Protein AF-A0A956BHT7-F1 (afdb_monomer_lite)

Structure (mmCIF, N/CA/C/O backbone):
data_AF-A0A956BHT7-F1
#
_entry.id   AF-A0A956BHT7-F1
#
loop_
_atom_site.group_PDB
_atom_site.id
_atom_site.type_symbol
_atom_site.label_atom_id
_atom_site.label_alt_id
_atom_site.label_comp_id
_atom_site.label_asym_id
_atom_site.label_entity_id
_atom_site.label_seq_id
_atom_site.pdbx_PDB_ins_code
_atom_site.Cartn_x
_atom_site.Cartn_y
_atom_site.Cartn_z
_atom_site.occupancy
_atom_site.B_iso_or_equiv
_atom_site.auth_seq_id
_atom_site.auth_comp_id
_atom_site.auth_asym_id
_atom_site.auth_atom_id
_atom_site.pdbx_PDB_model_num
ATOM 1 N N . TRP A 1 1 ? 5.084 2.072 17.499 1.00 89.00 1 TRP A N 1
ATOM 2 C CA . TRP A 1 1 ? 3.901 2.893 17.171 1.00 89.00 1 TRP A CA 1
ATOM 3 C C . TRP A 1 1 ? 4.389 4.227 16.653 1.00 89.00 1 TRP A C 1
ATOM 5 O O . TRP A 1 1 ? 5.336 4.748 17.224 1.00 89.00 1 TRP A O 1
ATOM 15 N N . ARG A 1 2 ? 3.774 4.770 15.603 1.00 89.38 2 ARG A N 1
ATOM 16 C CA . ARG A 1 2 ? 4.048 6.121 15.105 1.00 89.38 2 ARG A CA 1
ATOM 17 C C . ARG A 1 2 ? 2.937 7.066 15.580 1.00 89.38 2 ARG A C 1
ATOM 19 O O . ARG A 1 2 ? 1.768 6.737 15.358 1.00 89.38 2 ARG A O 1
ATOM 26 N N . PRO A 1 3 ? 3.263 8.193 16.233 1.00 93.38 3 PRO A N 1
ATOM 27 C CA . PRO A 1 3 ? 2.261 9.168 16.646 1.00 93.38 3 PRO A CA 1
ATOM 28 C C . PRO A 1 3 ? 1.670 9.907 15.437 1.00 93.38 3 PRO A C 1
ATOM 30 O O . PRO A 1 3 ? 2.309 10.043 14.391 1.00 93.38 3 PRO A O 1
ATOM 33 N N . THR A 1 4 ? 0.435 10.373 15.595 1.00 94.19 4 THR A N 1
ATOM 34 C CA . THR A 1 4 ? -0.331 11.190 14.642 1.00 94.19 4 THR A CA 1
ATOM 35 C C . THR A 1 4 ? -1.204 12.170 15.431 1.00 94.19 4 THR A C 1
ATOM 37 O O . THR A 1 4 ? -1.431 11.957 16.620 1.00 94.19 4 THR A O 1
ATOM 40 N N . GLU A 1 5 ? -1.767 13.189 14.784 1.00 94.12 5 GLU A N 1
ATOM 41 C CA . GLU A 1 5 ? -2.741 14.091 15.427 1.00 94.12 5 GLU A CA 1
ATOM 42 C C . GLU A 1 5 ? -4.033 13.379 15.889 1.00 94.12 5 GLU A C 1
ATOM 44 O O . GLU A 1 5 ? -4.736 13.865 16.769 1.00 94.12 5 GLU A O 1
ATOM 49 N N . TYR A 1 6 ? -4.326 12.191 15.347 1.00 94.69 6 TYR A N 1
ATOM 50 C CA . TYR A 1 6 ? -5.531 11.412 15.655 1.00 94.69 6 TYR A CA 1
ATOM 51 C C . TYR A 1 6 ? -5.321 10.355 16.755 1.00 94.69 6 TYR A C 1
ATOM 53 O O . TYR A 1 6 ? -6.283 9.733 17.209 1.00 94.69 6 TYR A O 1
ATOM 61 N N . GLY A 1 7 ? 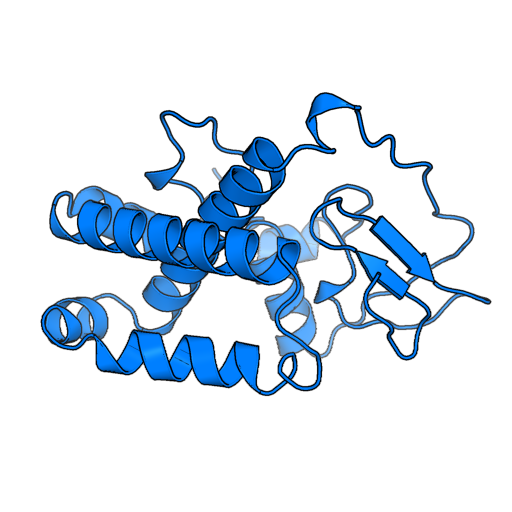-4.074 10.123 17.177 1.00 95.25 7 GLY A N 1
ATOM 62 C CA . GLY A 1 7 ? -3.678 9.014 18.047 1.00 95.25 7 GLY A CA 1
ATOM 63 C C . GLY A 1 7 ? -2.390 8.362 17.552 1.00 95.25 7 GLY A C 1
ATOM 64 O O . GLY A 1 7 ? -1.392 9.043 17.317 1.00 95.25 7 GLY A O 1
ATOM 65 N N . ARG A 1 8 ? -2.383 7.040 17.362 1.00 95.69 8 ARG A N 1
ATOM 66 C CA . ARG A 1 8 ? -1.186 6.311 16.907 1.00 95.69 8 ARG A CA 1
ATOM 67 C C . ARG A 1 8 ? -1.502 5.237 15.876 1.00 95.69 8 ARG A C 1
ATOM 69 O O . ARG A 1 8 ? -2.572 4.639 15.883 1.00 95.69 8 ARG A O 1
ATOM 76 N N . VAL A 1 9 ? -0.529 4.967 15.011 1.00 95.50 9 VAL A N 1
ATOM 77 C CA . VAL A 1 9 ? -0.629 3.953 13.953 1.00 95.50 9 VAL A CA 1
ATOM 78 C C . VAL A 1 9 ? 0.593 3.040 13.938 1.00 95.50 9 VAL A C 1
ATOM 80 O O . VAL A 1 9 ? 1.687 3.424 14.358 1.00 95.50 9 VAL A O 1
ATOM 83 N N . MET A 1 10 ? 0.430 1.819 13.447 1.00 94.44 10 MET A N 1
ATOM 84 C CA . MET A 1 10 ? 1.517 0.868 13.223 1.00 94.44 10 MET A CA 1
ATOM 85 C C . MET A 1 10 ? 1.225 0.078 11.943 1.00 94.44 10 MET A C 1
ATOM 87 O O . MET A 1 10 ? 0.664 -1.016 11.971 1.00 94.44 10 MET A O 1
ATOM 91 N N . GLY A 1 11 ? 1.587 0.671 10.800 1.00 92.31 11 GLY A N 1
ATOM 92 C CA . GLY A 1 11 ? 1.227 0.161 9.472 1.00 92.31 11 GLY A CA 1
ATOM 93 C C . GLY A 1 11 ? 1.796 -1.223 9.148 1.00 92.31 11 GLY A C 1
ATOM 94 O O . GLY A 1 11 ? 1.168 -1.982 8.419 1.00 92.31 11 GLY A O 1
ATOM 95 N N . GLN A 1 12 ? 2.929 -1.606 9.749 1.00 92.75 12 GLN A N 1
ATOM 96 C CA . GLN A 1 12 ? 3.535 -2.937 9.579 1.00 92.75 12 GLN A CA 1
ATOM 97 C C . GLN A 1 12 ? 2.593 -4.076 10.006 1.00 92.75 12 GLN A C 1
ATOM 99 O O . GLN A 1 12 ? 2.694 -5.195 9.498 1.00 92.75 12 GLN A O 1
ATOM 104 N N . TYR A 1 13 ? 1.659 -3.775 10.909 1.00 95.38 13 TYR A N 1
ATOM 105 C CA . TYR A 1 13 ? 0.672 -4.715 11.433 1.00 95.38 13 TYR A CA 1
ATOM 106 C C . TYR A 1 13 ? -0.766 -4.238 11.224 1.00 95.38 13 TYR A C 1
ATOM 108 O O . TYR A 1 13 ? -1.670 -4.765 11.861 1.00 95.38 13 TYR A O 1
ATOM 116 N N . SER A 1 14 ? -0.976 -3.237 10.362 1.00 94.25 14 SER A N 1
ATOM 117 C CA . SER A 1 14 ? -2.300 -2.675 10.072 1.00 94.25 14 SER A CA 1
ATOM 118 C C . SER A 1 14 ? -3.066 -2.215 11.320 1.00 94.25 14 SER A C 1
ATOM 120 O O . SER A 1 14 ? -4.285 -2.338 11.386 1.00 94.25 14 SER A O 1
ATOM 122 N N . LEU A 1 15 ? -2.357 -1.673 12.316 1.00 96.00 15 LEU A N 1
ATOM 123 C CA . LEU A 1 15 ? -2.976 -1.208 13.556 1.00 96.00 15 LEU A CA 1
ATOM 124 C C . LEU A 1 15 ? -3.198 0.302 13.539 1.00 96.00 15 LEU A C 1
ATOM 126 O O . LEU A 1 15 ? -2.293 1.078 13.210 1.00 96.00 15 LEU A O 1
ATOM 130 N N . ILE A 1 16 ? -4.385 0.704 13.976 1.00 95.00 16 ILE A N 1
ATOM 131 C CA . ILE A 1 16 ? -4.773 2.089 14.222 1.00 95.00 16 ILE A CA 1
ATOM 132 C C . ILE A 1 16 ? -5.384 2.147 15.612 1.00 95.00 16 ILE A C 1
ATOM 134 O O . ILE A 1 16 ? -6.208 1.314 15.973 1.00 95.00 16 ILE A O 1
ATOM 138 N N . ASP A 1 17 ? -4.954 3.132 16.385 1.00 95.81 17 ASP A N 1
ATOM 139 C CA . ASP A 1 17 ? -5.452 3.392 17.725 1.00 95.81 17 ASP A CA 1
ATOM 140 C C . ASP A 1 17 ? -5.705 4.899 17.848 1.00 95.81 17 ASP A C 1
ATOM 142 O O . ASP A 1 17 ? -4.887 5.664 18.375 1.00 95.81 17 ASP A O 1
ATOM 146 N N . PHE A 1 18 ? -6.809 5.330 17.232 1.00 95.94 18 PHE A N 1
ATOM 147 C CA . PHE A 1 18 ? -7.304 6.702 17.283 1.00 95.94 18 PHE A CA 1
ATOM 148 C C . PHE A 1 18 ? -8.188 6.917 18.513 1.00 95.94 18 PHE A C 1
ATOM 150 O O . PHE A 1 18 ? -8.756 5.980 19.072 1.00 95.94 18 PHE A O 1
ATOM 157 N N . ARG A 1 19 ? -8.266 8.163 18.986 1.00 90.50 19 ARG A N 1
ATOM 158 C CA . ARG A 1 19 ? -8.931 8.522 20.252 1.00 90.50 19 ARG A CA 1
ATOM 159 C C . ARG A 1 19 ? -10.065 9.509 20.015 1.00 90.50 19 ARG A C 1
ATOM 161 O O . ARG A 1 19 ? -9.915 10.403 19.194 1.00 90.50 19 ARG A O 1
ATOM 168 N N . GLY A 1 20 ? -11.134 9.427 20.810 1.00 92.50 20 GLY A N 1
ATOM 169 C CA . GLY A 1 20 ? -12.276 10.357 20.827 1.00 92.50 20 GLY A CA 1
ATOM 170 C C . GLY A 1 20 ? -13.379 10.024 19.809 1.00 92.50 20 GLY A C 1
ATOM 171 O O . GLY A 1 20 ? -13.432 8.911 19.300 1.00 92.50 20 GLY A O 1
ATOM 172 N N . GLY A 1 21 ? -14.250 10.995 19.510 1.00 95.94 21 GLY A N 1
ATOM 173 C CA . GLY A 1 21 ? -15.443 10.810 18.671 1.00 95.94 21 GLY A CA 1
ATOM 174 C C . GLY A 1 21 ? -15.213 10.768 17.148 1.00 95.94 21 GLY A C 1
ATOM 175 O O . GLY A 1 21 ? -14.061 10.879 16.694 1.00 95.94 21 GLY A O 1
ATOM 176 N N . PRO A 1 22 ? -16.309 10.631 16.370 1.00 97.31 22 PRO A N 1
ATOM 177 C CA . PRO A 1 22 ? -16.282 10.615 14.910 1.00 97.31 22 PRO A CA 1
ATOM 178 C C . PRO A 1 22 ? -15.627 11.867 14.323 1.00 97.31 22 PRO A C 1
ATOM 180 O O . PRO A 1 22 ? -15.889 12.977 14.785 1.00 97.31 22 PRO A O 1
ATOM 183 N N . ARG A 1 23 ? -14.764 11.702 13.316 1.00 96.69 23 ARG A N 1
ATOM 184 C CA . ARG A 1 23 ? -14.049 12.824 12.683 1.00 96.69 23 ARG A CA 1
ATOM 185 C C . ARG A 1 23 ? -13.519 12.486 11.303 1.00 96.69 23 ARG A C 1
ATOM 187 O O . ARG A 1 23 ? -13.321 11.317 10.972 1.00 96.69 23 ARG A O 1
ATOM 194 N N . GLU A 1 24 ? -13.216 13.523 10.539 1.00 97.44 24 GLU A N 1
ATOM 195 C CA . GLU A 1 24 ? -12.495 13.385 9.279 1.00 97.44 24 GLU A CA 1
ATOM 196 C C . GLU A 1 24 ? -11.029 13.017 9.525 1.00 97.44 24 GLU A C 1
ATOM 198 O O . GLU A 1 24 ? -10.378 13.546 10.427 1.00 97.44 24 GLU A O 1
ATOM 203 N N . ILE A 1 25 ? -10.523 12.093 8.714 1.00 96.88 25 ILE A N 1
ATOM 204 C CA . ILE A 1 25 ? -9.130 11.644 8.717 1.00 96.88 25 ILE A CA 1
ATOM 205 C C . ILE A 1 25 ? -8.599 11.623 7.277 1.00 96.88 25 ILE A C 1
ATOM 207 O O . ILE A 1 25 ? -9.381 11.471 6.334 1.00 96.88 25 ILE A O 1
ATOM 211 N N . PRO A 1 26 ? -7.276 11.722 7.068 1.00 96.06 26 PRO A N 1
ATOM 212 C CA . PRO A 1 26 ? -6.663 11.460 5.777 1.00 96.06 26 PRO A CA 1
ATOM 213 C C . PRO A 1 26 ? -7.109 10.100 5.214 1.00 96.06 26 PRO A C 1
ATOM 215 O O . PRO A 1 26 ? -6.994 9.096 5.921 1.00 96.06 26 PRO A O 1
ATOM 218 N N . PRO A 1 27 ? -7.550 10.014 3.943 1.00 96.94 27 PRO A N 1
ATOM 219 C CA . PRO A 1 27 ? -8.017 8.756 3.349 1.00 96.94 27 PRO A CA 1
ATOM 220 C C . PRO A 1 27 ? -7.004 7.606 3.404 1.00 96.94 27 PRO A C 1
ATOM 222 O O . PRO A 1 27 ? -7.386 6.440 3.455 1.00 96.94 27 PRO A O 1
ATOM 225 N N . ARG A 1 28 ? -5.702 7.911 3.449 1.00 94.69 28 ARG A N 1
ATOM 226 C CA . ARG A 1 28 ? -4.629 6.912 3.608 1.00 94.69 28 ARG A CA 1
ATOM 227 C C . ARG A 1 28 ? -4.567 6.257 4.997 1.00 94.69 28 ARG A C 1
ATOM 229 O O . ARG A 1 28 ? -3.810 5.310 5.176 1.00 94.69 28 ARG A O 1
ATOM 236 N N . PHE A 1 29 ? -5.334 6.736 5.977 1.00 95.25 29 PHE A N 1
ATOM 237 C CA . PHE A 1 29 ? -5.514 6.050 7.260 1.00 95.25 29 PHE A CA 1
ATOM 238 C C . PHE A 1 29 ? -6.676 5.050 7.254 1.00 95.25 29 PHE A C 1
ATOM 240 O O . PHE A 1 29 ? -6.908 4.404 8.268 1.00 95.25 29 PHE A O 1
ATOM 247 N N . VAL A 1 30 ? -7.401 4.875 6.148 1.00 94.12 30 VAL A N 1
ATOM 248 C CA . VAL A 1 30 ? -8.399 3.803 6.041 1.00 94.12 30 VAL A CA 1
ATOM 249 C C . VAL A 1 30 ? -7.708 2.566 5.466 1.00 94.12 30 VAL A C 1
ATOM 251 O O . VAL A 1 30 ? -7.489 2.480 4.263 1.00 94.12 30 VAL A O 1
ATOM 254 N N . PHE A 1 31 ? -7.313 1.630 6.330 1.00 93.38 31 PHE A N 1
ATOM 255 C CA . PHE A 1 31 ? -6.656 0.384 5.915 1.00 93.38 31 PHE A CA 1
ATOM 256 C C . PHE A 1 31 ? -7.676 -0.659 5.456 1.00 93.38 31 PHE A C 1
ATOM 258 O O . PHE A 1 31 ? -8.741 -0.786 6.062 1.00 93.38 31 PHE A O 1
ATOM 265 N N . GLY A 1 32 ? -7.317 -1.469 4.454 1.00 91.56 32 GLY A N 1
ATOM 266 C CA . GLY A 1 32 ? -8.197 -2.477 3.850 1.00 91.56 32 GLY A CA 1
ATOM 267 C C . GLY A 1 32 ? -8.841 -3.468 4.832 1.00 91.56 32 GLY A C 1
ATOM 268 O O . GLY A 1 32 ? -9.936 -3.962 4.579 1.00 91.56 32 GLY A O 1
ATOM 269 N N . CYS A 1 33 ? -8.220 -3.722 5.989 1.00 91.44 33 CYS A N 1
ATOM 270 C CA . CYS A 1 33 ? -8.755 -4.620 7.020 1.00 91.44 33 CYS A CA 1
ATOM 271 C C . CYS A 1 33 ? -9.966 -4.069 7.798 1.00 91.44 33 CYS A C 1
ATOM 273 O O . CYS A 1 33 ? -10.572 -4.821 8.557 1.00 91.44 33 CYS A O 1
ATOM 275 N N . ASN A 1 34 ? -10.303 -2.784 7.646 1.00 95.25 34 ASN A N 1
ATOM 276 C CA . ASN A 1 34 ? -11.530 -2.180 8.169 1.00 95.25 34 ASN A CA 1
ATOM 277 C C . ASN A 1 34 ? -11.950 -0.991 7.285 1.00 95.25 34 ASN A C 1
ATOM 279 O O . ASN A 1 34 ? -11.891 0.170 7.692 1.00 95.25 34 ASN A O 1
ATOM 283 N N . PHE A 1 35 ? -12.295 -1.289 6.030 1.00 94.00 35 PHE A N 1
ATOM 284 C CA . PHE A 1 35 ? -12.512 -0.303 4.974 1.00 94.00 35 PHE A CA 1
ATOM 285 C C . PHE A 1 35 ? -13.949 -0.354 4.455 1.00 94.00 35 PHE A C 1
ATOM 287 O O . PHE A 1 35 ? -14.450 -1.410 4.077 1.00 94.00 35 PHE A O 1
ATOM 294 N N . SER A 1 36 ? -14.604 0.804 4.378 1.00 95.62 36 SER A N 1
ATOM 295 C CA . SER A 1 36 ? -15.938 0.946 3.790 1.00 95.62 36 SER A CA 1
ATOM 296 C C . SER A 1 36 ? -15.954 2.083 2.779 1.00 95.62 36 SER A C 1
ATOM 298 O O . SER A 1 36 ? -15.488 3.185 3.057 1.00 95.62 36 SER A O 1
ATOM 300 N N . ILE A 1 37 ? -16.518 1.826 1.597 1.00 96.06 37 ILE A N 1
ATOM 301 C CA . ILE A 1 37 ? -16.598 2.809 0.515 1.00 96.06 37 ILE A CA 1
ATOM 302 C C . ILE A 1 37 ? -17.871 2.646 -0.301 1.00 96.06 37 ILE A C 1
ATOM 304 O O . ILE A 1 37 ? -18.413 1.552 -0.460 1.00 96.06 37 ILE A O 1
ATOM 308 N N . ARG A 1 38 ? -18.340 3.751 -0.881 1.00 96.62 38 ARG A N 1
ATOM 309 C CA . ARG A 1 38 ? -19.471 3.730 -1.808 1.00 96.62 38 ARG A CA 1
ATOM 310 C C . ARG A 1 38 ? -19.091 2.949 -3.067 1.00 96.62 38 ARG A C 1
ATOM 312 O O . ARG A 1 38 ? -18.204 3.367 -3.810 1.00 96.62 38 ARG A O 1
ATOM 319 N N . LYS A 1 39 ? -19.830 1.876 -3.362 1.00 96.31 39 LYS A N 1
ATOM 320 C CA . LYS A 1 39 ? -19.642 1.040 -4.564 1.00 96.31 39 LYS A CA 1
ATOM 321 C C . LYS A 1 39 ? -19.601 1.854 -5.861 1.00 96.31 39 LYS A C 1
ATOM 323 O O . LYS A 1 39 ? -18.767 1.585 -6.719 1.00 96.31 39 LYS A O 1
ATOM 328 N N . GLY A 1 40 ? -20.482 2.850 -5.999 1.00 96.69 40 GLY A N 1
ATOM 329 C CA . GLY A 1 40 ? -20.521 3.724 -7.178 1.00 96.69 40 GLY A CA 1
ATOM 330 C C . GLY A 1 40 ? -19.213 4.488 -7.384 1.00 96.69 40 GLY A C 1
ATOM 331 O O . GLY A 1 40 ? -18.657 4.464 -8.477 1.00 96.69 40 GLY A O 1
ATOM 332 N N . PHE A 1 41 ? -18.671 5.071 -6.312 1.00 96.06 41 PHE A N 1
ATOM 333 C CA . PHE A 1 41 ? -17.382 5.758 -6.360 1.00 96.06 41 PHE A CA 1
ATOM 334 C C . PHE A 1 41 ? -16.232 4.790 -6.655 1.00 96.06 41 PHE A C 1
ATOM 336 O O . PHE A 1 41 ? -15.406 5.081 -7.514 1.00 96.06 41 PHE A O 1
ATOM 343 N N . LEU A 1 42 ? -16.207 3.620 -6.003 1.00 95.88 42 LEU A N 1
ATOM 344 C CA . LEU A 1 42 ? -15.179 2.603 -6.243 1.00 95.88 42 LEU A CA 1
ATOM 345 C C . LEU A 1 42 ? -15.145 2.174 -7.720 1.00 95.88 42 LEU A C 1
ATOM 347 O O . LEU A 1 42 ? -14.077 2.105 -8.319 1.00 95.88 42 LEU A O 1
ATOM 351 N N . ARG A 1 43 ? -16.313 1.958 -8.341 1.00 95.31 43 ARG A N 1
ATOM 352 C CA . ARG A 1 43 ? -16.409 1.673 -9.783 1.00 95.31 43 ARG A CA 1
ATOM 353 C C . ARG A 1 43 ? -15.939 2.850 -10.637 1.00 95.31 43 ARG A C 1
ATOM 355 O O . ARG A 1 43 ? -15.229 2.640 -11.612 1.00 95.31 43 ARG A O 1
ATOM 362 N N . GLN A 1 44 ? -16.292 4.076 -10.256 1.00 94.94 44 GLN A N 1
ATOM 363 C CA . GLN A 1 44 ? -15.895 5.293 -10.970 1.00 94.94 44 GLN A CA 1
ATOM 364 C C . GLN A 1 44 ? -14.374 5.521 -10.976 1.00 94.94 44 GLN A C 1
ATOM 366 O O . GLN A 1 44 ? -13.860 6.139 -11.905 1.00 94.94 44 GLN A O 1
ATOM 371 N N . VAL A 1 45 ? -13.645 5.080 -9.945 1.00 94.50 45 VAL A N 1
ATOM 372 C CA . VAL A 1 45 ? -12.171 5.189 -9.889 1.00 94.50 45 VAL A CA 1
ATOM 373 C C . VAL A 1 45 ? -11.439 3.985 -10.487 1.00 94.50 45 VAL A C 1
ATOM 375 O O . VAL A 1 45 ? -10.216 3.965 -10.459 1.00 94.50 45 VAL A O 1
ATOM 378 N N . GLY A 1 46 ? -12.156 3.004 -11.045 1.00 94.31 46 GLY A N 1
ATOM 379 C CA . GLY A 1 46 ? -11.539 1.815 -11.643 1.00 94.31 46 GLY A CA 1
ATOM 380 C C . GLY A 1 46 ? -11.220 0.694 -10.650 1.00 94.31 46 GLY A C 1
ATOM 381 O O . GLY A 1 46 ? -10.463 -0.213 -10.984 1.00 94.31 46 GLY A O 1
ATOM 382 N N . GLY A 1 47 ? -11.825 0.718 -9.458 1.00 94.81 47 GLY A N 1
ATOM 383 C CA . GLY A 1 47 ? -11.660 -0.316 -8.438 1.00 94.81 47 GLY A CA 1
ATOM 384 C C . GLY A 1 47 ? -10.350 -0.216 -7.659 1.00 94.81 47 GLY A C 1
ATOM 385 O O . GLY A 1 47 ? -9.637 0.781 -7.724 1.00 94.81 47 GLY A O 1
ATOM 386 N N . PHE A 1 48 ? -10.062 -1.265 -6.890 1.00 95.25 48 PHE A N 1
ATOM 387 C CA . PHE A 1 48 ? -8.757 -1.443 -6.261 1.00 95.25 48 PHE A CA 1
ATOM 388 C C . PHE A 1 48 ? -7.739 -1.894 -7.309 1.00 95.25 48 PHE A C 1
ATOM 390 O O . PHE A 1 48 ? -8.056 -2.697 -8.190 1.00 95.25 48 PHE A O 1
ATOM 397 N N . HIS A 1 49 ? -6.508 -1.406 -7.198 1.00 96.12 49 HIS A N 1
ATOM 398 C CA . HIS A 1 49 ? -5.394 -2.015 -7.918 1.00 96.12 49 HIS A CA 1
ATOM 399 C C . HIS A 1 49 ? -5.044 -3.382 -7.294 1.00 96.12 49 HIS A C 1
ATOM 401 O O . HIS A 1 49 ? -5.482 -3.664 -6.175 1.00 96.12 49 HIS A O 1
ATOM 407 N N . PRO A 1 50 ? -4.268 -4.242 -7.984 1.00 95.81 50 PRO A N 1
ATOM 408 C CA . PRO A 1 50 ? -3.909 -5.554 -7.461 1.00 95.81 50 PRO A CA 1
ATOM 409 C C . PRO A 1 50 ? -3.251 -5.452 -6.083 1.00 95.81 50 PRO A C 1
ATOM 411 O O . PRO A 1 50 ? -2.368 -4.624 -5.864 1.00 95.81 50 PRO A O 1
ATOM 414 N N . ASP A 1 51 ? -3.661 -6.307 -5.155 1.00 91.69 51 ASP A N 1
ATOM 415 C CA . ASP A 1 51 ? -3.087 -6.422 -3.818 1.00 91.69 51 ASP A CA 1
ATOM 416 C C . ASP A 1 51 ? -3.289 -7.856 -3.303 1.00 91.69 51 ASP A C 1
ATOM 418 O O . ASP A 1 51 ? -4.070 -8.626 -3.854 1.00 91.69 51 ASP A O 1
ATOM 422 N N . GLY A 1 52 ? -2.557 -8.237 -2.261 1.00 83.94 52 GLY A N 1
ATOM 423 C CA . GLY A 1 52 ? -2.674 -9.545 -1.618 1.00 83.94 52 GLY A CA 1
ATOM 424 C C . GLY A 1 52 ? -2.122 -10.714 -2.437 1.00 83.94 52 GLY A C 1
ATOM 425 O O . GLY A 1 52 ? -2.444 -11.858 -2.129 1.00 83.94 52 GLY A O 1
ATOM 426 N N . GLU A 1 53 ? -1.293 -10.455 -3.454 1.00 89.81 53 GLU A N 1
ATOM 427 C CA . GLU A 1 53 ? -0.696 -11.514 -4.277 1.00 89.81 53 GLU A CA 1
ATOM 428 C C . GLU A 1 53 ? 0.152 -12.493 -3.438 1.00 89.81 53 GLU A C 1
ATOM 430 O O . GLU A 1 53 ? 0.916 -12.061 -2.563 1.00 89.81 53 GLU A O 1
ATOM 435 N N . PRO A 1 54 ? 0.076 -13.807 -3.722 1.00 91.12 54 PRO A N 1
ATOM 436 C CA . PRO A 1 54 ? 0.960 -14.788 -3.107 1.00 91.12 54 PRO A CA 1
ATOM 437 C C . PRO A 1 54 ? 2.417 -14.558 -3.534 1.00 91.12 54 PRO A C 1
ATOM 439 O O . PRO A 1 54 ? 2.695 -13.965 -4.574 1.00 91.12 54 PRO A O 1
ATOM 442 N N . GLU A 1 55 ? 3.366 -15.088 -2.756 1.00 88.94 55 GLU A N 1
ATOM 443 C CA . GLU A 1 55 ? 4.810 -14.831 -2.920 1.00 88.94 55 GLU A CA 1
ATOM 444 C C . GLU A 1 55 ? 5.319 -15.102 -4.351 1.00 88.94 55 GLU A C 1
ATOM 446 O O . GLU A 1 55 ? 6.032 -14.281 -4.920 1.00 88.94 55 GLU A O 1
ATOM 451 N N . HIS A 1 56 ? 4.862 -16.185 -4.989 1.00 92.56 56 HIS A N 1
ATOM 452 C CA . HIS A 1 56 ? 5.249 -16.545 -6.362 1.00 92.56 56 HIS A CA 1
ATOM 453 C C . HIS A 1 56 ? 4.676 -15.614 -7.452 1.00 92.56 56 HIS A C 1
ATOM 455 O O . HIS A 1 56 ? 5.139 -15.637 -8.589 1.00 92.56 56 HIS A O 1
ATOM 461 N N . ARG A 1 57 ? 3.677 -14.784 -7.123 1.00 96.06 57 ARG A N 1
ATOM 462 C CA . ARG A 1 57 ? 3.062 -13.787 -8.019 1.00 96.06 57 ARG A CA 1
ATOM 463 C C . ARG A 1 57 ? 3.331 -12.360 -7.574 1.00 96.06 57 ARG A C 1
ATOM 465 O O . ARG A 1 57 ? 2.760 -11.430 -8.135 1.00 96.06 57 ARG A O 1
ATOM 472 N N . LEU A 1 58 ? 4.226 -12.163 -6.607 1.00 96.69 58 LEU A N 1
ATOM 473 C CA . LEU A 1 58 ? 4.427 -10.861 -5.986 1.00 96.69 58 LEU A CA 1
ATOM 474 C C . LEU A 1 58 ? 4.812 -9.774 -6.998 1.00 96.69 58 LEU A C 1
ATOM 476 O O . LEU A 1 58 ? 4.455 -8.623 -6.797 1.00 96.69 58 LEU A O 1
ATOM 480 N N . ARG A 1 59 ? 5.442 -10.136 -8.124 1.00 97.19 59 ARG A N 1
ATOM 481 C CA . ARG A 1 59 ? 5.733 -9.206 -9.227 1.00 97.19 59 ARG A CA 1
ATOM 482 C C . ARG A 1 59 ? 4.495 -8.518 -9.821 1.00 97.19 59 ARG A C 1
ATOM 484 O O . ARG A 1 59 ? 4.647 -7.467 -10.412 1.00 97.19 59 ARG A O 1
ATOM 491 N N . PHE A 1 60 ? 3.293 -9.079 -9.669 1.00 97.62 60 PHE A N 1
ATOM 492 C CA . PHE A 1 60 ? 2.037 -8.504 -10.171 1.00 97.62 60 PHE A CA 1
ATOM 493 C C . PHE A 1 60 ? 1.308 -7.617 -9.152 1.00 97.62 60 PHE A C 1
ATOM 495 O O . PHE A 1 60 ? 0.263 -7.050 -9.479 1.00 97.62 60 PHE A O 1
ATOM 502 N N . ARG A 1 61 ? 1.838 -7.507 -7.928 1.00 97.50 61 ARG A N 1
ATOM 503 C CA . ARG A 1 61 ? 1.267 -6.700 -6.849 1.00 97.50 61 ARG A CA 1
ATOM 504 C C . ARG A 1 61 ? 1.277 -5.213 -7.217 1.0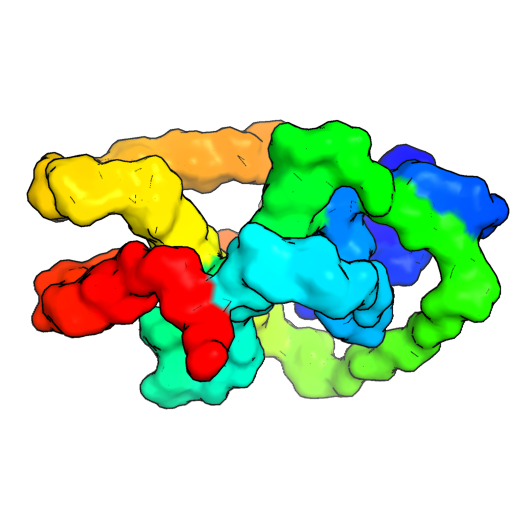0 97.50 61 ARG A C 1
ATOM 506 O O . ARG A 1 61 ? 2.282 -4.692 -7.690 1.00 97.50 61 ARG A O 1
ATOM 513 N N . GLY A 1 62 ? 0.174 -4.530 -6.929 1.00 96.88 62 GLY A N 1
ATOM 514 C CA . GLY A 1 62 ? 0.022 -3.084 -7.043 1.00 96.88 62 GLY A CA 1
ATOM 515 C C . GLY A 1 62 ? -0.012 -2.377 -5.687 1.00 96.88 62 GLY A C 1
ATOM 516 O O . GLY A 1 62 ? 0.521 -2.867 -4.691 1.00 96.88 62 GLY A O 1
ATOM 517 N N . ASP A 1 63 ? -0.626 -1.199 -5.649 1.00 95.75 63 ASP A N 1
ATOM 518 C CA . ASP A 1 63 ? -0.750 -0.325 -4.470 1.00 95.75 63 ASP A CA 1
ATOM 519 C C . ASP A 1 63 ? -2.108 -0.437 -3.744 1.00 95.75 63 ASP A C 1
ATOM 521 O O . ASP A 1 63 ? -2.360 0.311 -2.794 1.00 95.75 63 ASP A O 1
ATOM 525 N N . GLY A 1 64 ? -2.955 -1.391 -4.153 1.00 95.25 64 GLY A N 1
ATOM 526 C CA . GLY A 1 64 ? -4.178 -1.783 -3.448 1.00 95.25 64 GLY A CA 1
ATOM 527 C C . GLY A 1 64 ? -5.168 -0.645 -3.221 1.00 95.25 64 GLY A C 1
ATOM 528 O O . GLY A 1 64 ? -5.579 0.040 -4.162 1.00 95.25 64 GLY A O 1
ATOM 529 N N . GLU A 1 65 ? -5.565 -0.447 -1.961 1.00 94.88 65 GLU A N 1
ATOM 530 C CA . GLU A 1 65 ? -6.461 0.632 -1.537 1.00 94.88 65 GLU A CA 1
ATOM 531 C C . GLU A 1 65 ? -5.841 2.029 -1.619 1.00 94.88 65 GLU A C 1
ATOM 533 O O . GLU A 1 65 ? -6.574 3.019 -1.642 1.00 94.88 65 GLU A O 1
ATOM 538 N N . THR A 1 66 ? -4.513 2.135 -1.720 1.00 94.56 66 THR A N 1
ATOM 539 C CA . THR A 1 66 ? -3.815 3.430 -1.727 1.00 94.56 66 THR A CA 1
ATOM 540 C C . THR A 1 66 ? -4.258 4.298 -2.900 1.00 94.56 66 THR A C 1
ATOM 542 O O . THR A 1 66 ? -4.503 5.490 -2.719 1.00 94.56 66 THR A O 1
ATOM 545 N N . SER A 1 67 ? -4.430 3.709 -4.087 1.00 94.88 67 SER A N 1
ATOM 546 C CA . SER A 1 67 ? -4.891 4.432 -5.277 1.00 94.88 67 SER A CA 1
ATOM 547 C C . SER A 1 67 ? -6.314 4.974 -5.120 1.00 94.88 67 SER A C 1
ATOM 549 O O . SER A 1 67 ? -6.616 6.084 -5.561 1.00 94.88 67 SER A O 1
ATOM 551 N N . VAL A 1 68 ? -7.177 4.229 -4.425 1.00 96.19 68 VAL A N 1
ATOM 552 C CA . VAL A 1 68 ? -8.545 4.643 -4.104 1.00 96.19 68 VAL A CA 1
ATOM 553 C C . VAL A 1 68 ? -8.527 5.789 -3.095 1.00 96.19 68 VAL A C 1
ATOM 555 O O . VAL A 1 68 ? -9.210 6.792 -3.306 1.00 96.19 68 VAL A O 1
ATOM 558 N N . SER A 1 69 ? -7.715 5.692 -2.040 1.00 96.38 69 SER A N 1
ATOM 559 C CA . SER A 1 69 ? -7.532 6.771 -1.064 1.00 96.38 69 SER A CA 1
ATOM 560 C C . SER A 1 69 ? -6.979 8.048 -1.707 1.00 96.38 69 SER A C 1
ATOM 562 O O . SER A 1 69 ? -7.464 9.141 -1.415 1.00 96.38 69 SER A O 1
ATOM 564 N N . ASP A 1 70 ? -6.033 7.925 -2.639 1.00 95.06 70 ASP A N 1
ATOM 565 C CA . ASP A 1 70 ? -5.503 9.060 -3.401 1.00 95.06 70 ASP A CA 1
ATOM 566 C C . ASP A 1 70 ? -6.575 9.693 -4.299 1.00 95.06 70 ASP A C 1
ATOM 568 O O . ASP A 1 70 ? -6.667 10.919 -4.382 1.00 95.06 70 ASP A O 1
ATOM 572 N N . ALA A 1 71 ? -7.438 8.884 -4.922 1.00 96.25 71 ALA A N 1
ATOM 573 C CA . ALA A 1 71 ? -8.555 9.381 -5.721 1.00 96.25 71 ALA A CA 1
ATOM 574 C C . ALA A 1 71 ? -9.622 10.101 -4.875 1.00 96.25 71 ALA A C 1
ATOM 576 O O . ALA A 1 71 ? -10.209 11.081 -5.339 1.00 96.25 71 ALA A O 1
ATOM 577 N N . VAL A 1 72 ? -9.863 9.649 -3.636 1.00 97.38 72 VAL A N 1
ATOM 578 C CA . VAL A 1 72 ? -10.714 10.357 -2.660 1.00 97.38 72 VAL A CA 1
ATOM 579 C C . VAL A 1 72 ? -10.124 11.738 -2.372 1.00 97.38 72 VAL A C 1
ATOM 581 O O . VAL A 1 72 ? -10.821 12.742 -2.534 1.00 97.38 72 VAL A O 1
ATOM 584 N N . SER A 1 73 ? -8.832 11.807 -2.033 1.00 96.44 73 SER A N 1
ATOM 585 C CA . SER A 1 73 ? -8.141 13.076 -1.775 1.00 96.44 73 SER A CA 1
ATOM 586 C C . SER A 1 73 ? -8.151 14.011 -2.988 1.00 96.44 73 SER A C 1
ATOM 588 O O . SER A 1 73 ? -8.482 15.186 -2.850 1.00 96.44 73 SER A O 1
ATOM 590 N N . ALA A 1 74 ? -7.853 13.500 -4.186 1.00 96.31 74 ALA A N 1
ATOM 591 C CA . ALA A 1 74 ? -7.790 14.296 -5.414 1.00 96.31 74 ALA A CA 1
ATOM 592 C C . ALA A 1 74 ? -9.138 14.922 -5.813 1.00 96.31 74 ALA A C 1
ATOM 594 O O . ALA A 1 74 ? -9.167 15.930 -6.515 1.00 96.31 74 ALA A O 1
ATOM 595 N N . ARG A 1 75 ? -10.257 14.340 -5.366 1.00 96.69 75 ARG A N 1
ATOM 596 C CA . ARG A 1 75 ? -11.617 14.845 -5.617 1.00 96.69 75 ARG A CA 1
ATOM 597 C C . ARG A 1 75 ? -12.173 15.684 -4.464 1.00 96.69 75 ARG A C 1
ATOM 599 O O . ARG A 1 75 ? -13.360 15.994 -4.470 1.00 96.69 75 ARG A O 1
ATOM 606 N N . GLY A 1 76 ? -11.352 16.017 -3.463 1.00 96.00 76 GLY A N 1
ATOM 607 C CA . GLY A 1 76 ? -11.793 16.760 -2.278 1.00 96.00 76 GLY A CA 1
ATOM 608 C C . GLY A 1 76 ? -12.829 16.005 -1.439 1.00 96.00 76 GLY A C 1
ATOM 609 O O . GLY A 1 76 ? -13.600 16.618 -0.703 1.00 96.00 76 GLY A O 1
ATOM 610 N N . MET A 1 77 ? -12.887 14.677 -1.573 1.00 96.75 77 MET A N 1
ATOM 611 C CA . MET A 1 77 ? -13.788 13.834 -0.798 1.00 96.75 77 MET A CA 1
ATOM 612 C C . MET A 1 77 ? -13.174 13.493 0.559 1.00 96.75 77 MET A C 1
ATOM 614 O O . MET A 1 77 ? -11.967 13.596 0.776 1.00 96.75 77 MET A O 1
ATOM 618 N N . LYS A 1 78 ? -14.034 13.075 1.486 1.00 96.00 78 LYS A N 1
ATOM 619 C CA . LYS A 1 78 ? -13.692 12.889 2.895 1.00 96.00 78 LYS A CA 1
ATOM 620 C C . LYS A 1 78 ? -13.626 11.410 3.254 1.00 96.00 78 LYS A C 1
ATOM 622 O O . LYS A 1 78 ? -14.427 10.616 2.759 1.00 96.00 78 LYS A O 1
ATOM 627 N N . ALA A 1 79 ? -12.717 11.067 4.160 1.00 97.12 79 ALA A N 1
ATOM 628 C CA . ALA A 1 79 ? -12.737 9.806 4.888 1.00 97.12 79 ALA A CA 1
ATOM 629 C C . ALA A 1 79 ? -13.085 10.084 6.353 1.00 97.12 79 ALA A C 1
ATOM 631 O O . ALA A 1 79 ? -12.625 11.071 6.925 1.00 97.12 79 ALA A O 1
ATOM 632 N N . LEU A 1 80 ? -13.916 9.228 6.943 1.00 96.81 80 LEU A N 1
ATOM 633 C CA . LEU A 1 80 ? -14.432 9.395 8.297 1.00 96.81 80 LEU A CA 1
ATOM 634 C C . LEU A 1 80 ? -13.961 8.231 9.170 1.00 96.81 80 LEU A C 1
ATOM 636 O O . LEU A 1 80 ? -14.151 7.070 8.815 1.00 96.81 80 LEU A O 1
ATOM 640 N N . PHE A 1 81 ? -13.392 8.549 10.327 1.00 97.00 81 PHE A N 1
ATOM 641 C CA . PHE A 1 81 ? -13.214 7.607 11.423 1.00 97.00 81 PHE A CA 1
ATOM 642 C C . PHE A 1 81 ? -14.459 7.625 12.310 1.00 97.00 81 PHE A C 1
ATOM 644 O O . PHE A 1 81 ? -14.933 8.703 12.673 1.00 97.00 81 PHE A O 1
ATOM 651 N N . HIS A 1 82 ? -14.945 6.449 12.706 1.00 96.69 82 HIS A N 1
ATOM 652 C CA . HIS A 1 82 ? -16.008 6.303 13.696 1.00 96.69 82 HIS A CA 1
ATOM 653 C C . HIS A 1 82 ? -15.572 5.280 14.757 1.00 96.69 82 HIS A C 1
ATOM 655 O O . HIS A 1 82 ? -15.320 4.131 14.391 1.00 96.69 82 HIS A O 1
ATOM 661 N N . PRO A 1 83 ? -15.476 5.650 16.049 1.00 95.44 83 PRO A N 1
ATOM 662 C CA . PRO A 1 83 ? -14.988 4.741 17.089 1.00 95.44 83 PRO A CA 1
ATOM 663 C C . PRO A 1 83 ? -15.862 3.489 17.225 1.00 95.44 83 PRO A C 1
ATOM 665 O O . PRO A 1 83 ? -15.324 2.397 17.383 1.00 95.44 83 PRO A O 1
ATOM 668 N N . ASP A 1 84 ? -17.179 3.611 17.044 1.00 95.69 84 ASP A N 1
ATOM 669 C CA . ASP A 1 84 ? -18.094 2.460 17.132 1.00 95.69 84 ASP A CA 1
ATOM 670 C C . ASP A 1 84 ? -17.995 1.493 15.936 1.00 95.69 84 ASP A C 1
ATOM 672 O O . ASP A 1 84 ? -18.554 0.403 15.977 1.00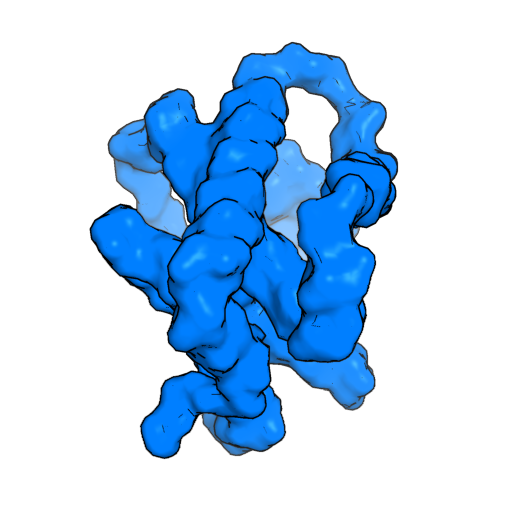 95.69 84 ASP A O 1
ATOM 676 N N . ALA A 1 85 ? -17.256 1.855 14.880 1.00 94.69 85 ALA A N 1
ATOM 677 C CA . ALA A 1 85 ? -16.950 0.976 13.747 1.00 94.69 85 ALA A CA 1
ATOM 678 C C . ALA A 1 85 ? -15.590 0.265 13.908 1.00 94.69 85 ALA A C 1
ATOM 680 O O . ALA A 1 85 ? -14.996 -0.196 12.931 1.00 94.69 85 ALA A O 1
ATOM 681 N N . SER A 1 86 ? -15.050 0.222 15.128 1.00 94.50 86 SER A N 1
ATOM 682 C CA . SER A 1 86 ? -13.765 -0.417 15.416 1.00 94.50 86 SER A CA 1
ATOM 683 C C . SER A 1 86 ? -13.864 -1.941 15.383 1.00 94.50 86 SER A C 1
ATOM 685 O O . SER A 1 86 ? -14.857 -2.530 15.800 1.00 94.50 86 SER A O 1
ATOM 687 N N . VAL A 1 87 ? -12.779 -2.584 14.951 1.00 95.06 87 VAL A N 1
ATOM 688 C CA . VAL A 1 87 ? -12.618 -4.042 14.987 1.00 95.06 87 VAL A CA 1
ATOM 689 C C . VAL A 1 87 ? -11.372 -4.415 15.780 1.00 95.06 87 VAL A C 1
ATOM 691 O O . VAL A 1 87 ? -10.385 -3.677 15.796 1.00 95.06 87 VAL A O 1
ATOM 694 N N . LEU A 1 88 ? -11.394 -5.586 16.416 1.00 95.19 88 LEU A N 1
ATOM 695 C CA . LEU A 1 88 ? -10.214 -6.152 17.064 1.00 95.19 88 LEU A CA 1
ATOM 696 C C . LEU A 1 88 ? -9.367 -6.884 16.018 1.00 95.19 88 LEU A C 1
ATOM 698 O O . LEU A 1 88 ? -9.743 -7.947 15.530 1.00 95.19 88 LEU A O 1
ATOM 702 N N . HIS A 1 89 ? -8.220 -6.306 15.661 1.00 94.81 89 HIS A N 1
ATOM 703 C CA . HIS A 1 89 ? -7.289 -6.922 14.719 1.00 94.81 89 HIS A CA 1
ATOM 704 C C . HIS A 1 89 ? -6.340 -7.892 15.433 1.00 94.81 89 HIS A C 1
ATOM 706 O O . HIS A 1 89 ? -5.527 -7.485 16.264 1.00 94.81 89 HIS A O 1
ATOM 712 N N . THR A 1 90 ? -6.398 -9.175 15.079 1.00 95.06 90 THR A N 1
ATOM 713 C CA . THR A 1 90 ? -5.487 -10.189 15.624 1.00 95.06 90 THR A CA 1
ATOM 714 C C . THR A 1 90 ? -4.167 -10.214 14.857 1.00 95.06 90 THR A C 1
ATOM 716 O O . THR A 1 90 ? -4.116 -10.565 13.678 1.00 95.06 90 THR A O 1
ATOM 719 N N . VAL A 1 91 ? -3.068 -9.914 15.552 1.00 95.62 91 VAL A N 1
ATOM 720 C CA . VAL A 1 91 ? -1.707 -10.090 15.030 1.00 95.62 91 VAL A CA 1
ATOM 721 C C . VAL A 1 91 ? -1.168 -11.433 15.511 1.00 95.62 91 VAL A C 1
ATOM 723 O O . VAL A 1 91 ? -0.857 -11.608 16.685 1.00 95.62 91 VAL A O 1
ATOM 726 N N . THR A 1 92 ? -1.062 -12.398 14.601 1.00 95.44 92 THR A N 1
ATOM 727 C CA . THR A 1 92 ? -0.516 -13.728 14.910 1.00 95.44 92 THR A CA 1
ATOM 728 C C . THR A 1 92 ? 0.965 -13.652 15.283 1.00 95.44 92 THR A C 1
ATOM 730 O O . THR A 1 92 ? 1.693 -12.835 14.714 1.00 95.44 92 THR A O 1
ATOM 733 N N . SER A 1 93 ? 1.451 -14.577 16.112 1.00 94.88 93 SER A N 1
ATOM 734 C CA . SER A 1 93 ? 2.868 -14.671 16.507 1.00 94.88 93 SER A CA 1
ATOM 735 C C . SER A 1 93 ? 3.840 -14.705 15.322 1.00 94.88 93 SER A C 1
ATOM 737 O O . SER A 1 93 ? 4.878 -14.055 15.372 1.00 94.88 93 SER A O 1
ATOM 739 N N . GLY A 1 94 ? 3.483 -15.359 14.210 1.00 93.12 94 GLY A N 1
ATOM 740 C CA . GLY A 1 94 ? 4.314 -15.387 12.998 1.00 93.12 94 GLY A CA 1
ATOM 741 C C . GLY A 1 94 ? 4.574 -14.006 12.379 1.00 93.12 94 GLY A C 1
ATOM 742 O O . GLY A 1 94 ? 5.618 -13.788 11.760 1.00 93.12 94 GLY A O 1
ATOM 743 N N . ARG A 1 95 ? 3.667 -13.041 12.599 1.00 95.06 95 ARG A N 1
ATOM 744 C CA . ARG A 1 95 ? 3.868 -11.647 12.186 1.00 95.06 95 ARG A CA 1
ATOM 745 C C . ARG A 1 95 ? 4.866 -10.927 13.093 1.00 95.06 95 ARG A C 1
ATOM 747 O O . ARG A 1 95 ? 5.528 -10.007 12.643 1.00 95.06 95 ARG A O 1
ATOM 754 N N . LEU A 1 96 ? 5.066 -11.369 14.329 1.00 94.88 96 LEU A N 1
ATOM 755 C CA . LEU A 1 96 ? 5.995 -10.757 15.285 1.00 94.88 96 LEU A CA 1
ATOM 756 C C . LEU A 1 96 ? 7.441 -11.244 15.081 1.00 94.88 96 LEU A C 1
ATOM 758 O O . LEU A 1 96 ? 8.140 -11.571 16.035 1.00 94.88 96 LEU A O 1
ATOM 762 N N . SER A 1 97 ? 7.892 -11.318 13.826 1.00 95.69 97 SER A N 1
ATOM 763 C CA . SER A 1 97 ? 9.221 -11.811 13.461 1.00 95.69 97 SER A CA 1
ATOM 764 C C . SER A 1 97 ? 9.959 -10.847 12.534 1.00 95.69 97 SER A C 1
ATOM 766 O O . SER A 1 97 ? 9.363 -10.136 11.720 1.00 95.69 97 SER A O 1
ATOM 768 N N . TRP A 1 98 ? 11.291 -10.869 12.605 1.00 95.31 98 TRP A N 1
ATOM 769 C CA . TRP A 1 98 ? 12.154 -10.129 11.680 1.00 95.31 98 TRP A CA 1
ATOM 770 C C . TRP A 1 98 ? 11.913 -10.517 10.221 1.00 95.31 98 TRP A C 1
ATOM 772 O O . TRP A 1 98 ? 11.895 -9.657 9.340 1.00 95.31 98 TRP A O 1
ATOM 782 N N . GLN A 1 99 ? 11.677 -11.808 9.976 1.00 96.06 99 GLN A N 1
ATOM 783 C CA . GLN A 1 99 ? 11.372 -12.331 8.650 1.00 96.06 99 GLN A CA 1
ATOM 784 C C . GLN A 1 99 ? 10.062 -11.750 8.108 1.00 96.06 99 GLN A C 1
ATOM 786 O O . GLN A 1 99 ? 10.022 -11.320 6.955 1.00 96.06 99 GLN A O 1
ATOM 791 N N . TYR A 1 100 ? 9.007 -11.681 8.929 1.00 96.44 100 TYR A N 1
ATOM 792 C CA . TYR A 1 100 ? 7.756 -11.043 8.524 1.00 96.44 100 TYR A CA 1
ATOM 793 C C . TYR A 1 100 ? 7.957 -9.562 8.209 1.00 96.44 100 TYR A C 1
ATOM 795 O O . TYR A 1 100 ? 7.514 -9.107 7.158 1.00 96.44 100 TYR A O 1
ATOM 803 N N . LEU A 1 101 ? 8.646 -8.812 9.075 1.00 95.62 101 LEU A N 1
ATOM 804 C CA . LEU A 1 101 ? 8.887 -7.382 8.858 1.00 95.62 101 LEU A CA 1
ATOM 805 C C . LEU A 1 101 ? 9.637 -7.127 7.547 1.00 95.62 101 LEU A C 1
ATOM 807 O O . LEU A 1 101 ? 9.247 -6.244 6.781 1.00 95.62 101 LEU A O 1
ATOM 811 N N . TYR A 1 102 ? 10.655 -7.940 7.252 1.00 96.25 102 TYR A N 1
ATOM 812 C CA . TYR A 1 102 ? 11.359 -7.894 5.974 1.00 96.25 102 TYR A CA 1
ATOM 813 C C . TYR A 1 102 ? 10.414 -8.178 4.799 1.00 96.25 102 TYR A C 1
ATOM 815 O O . TYR A 1 102 ? 10.332 -7.364 3.883 1.00 96.25 102 TYR A O 1
ATOM 823 N N . LYS A 1 103 ? 9.657 -9.286 4.837 1.00 96.19 103 LYS A N 1
ATOM 824 C CA . LYS A 1 103 ? 8.714 -9.665 3.768 1.00 96.19 103 LYS A CA 1
ATOM 825 C C . LYS A 1 103 ? 7.626 -8.607 3.552 1.00 96.19 103 LYS A C 1
ATOM 827 O O . LYS A 1 103 ? 7.314 -8.261 2.415 1.00 96.19 103 LYS A O 1
ATOM 832 N N . ARG A 1 104 ? 7.075 -8.043 4.630 1.00 95.69 104 ARG A N 1
ATOM 833 C CA . ARG A 1 104 ? 6.055 -6.985 4.574 1.00 95.69 104 ARG A CA 1
ATOM 834 C C . ARG A 1 104 ? 6.601 -5.708 3.943 1.00 95.69 104 ARG A C 1
ATOM 836 O O . ARG A 1 104 ? 5.885 -5.072 3.168 1.00 95.69 104 ARG A O 1
ATOM 843 N N . ALA A 1 105 ? 7.839 -5.339 4.270 1.00 95.31 105 ALA A N 1
ATOM 844 C CA . ALA A 1 105 ? 8.508 -4.194 3.667 1.00 95.31 105 ALA A CA 1
ATOM 845 C C . ALA A 1 105 ? 8.890 -4.454 2.207 1.00 95.31 105 ALA A C 1
ATOM 847 O O . ALA A 1 105 ? 8.712 -3.573 1.376 1.00 95.31 105 ALA A O 1
ATOM 848 N N . TYR A 1 106 ? 9.327 -5.667 1.872 1.00 96.75 106 TYR A N 1
ATOM 849 C CA . TYR A 1 106 ? 9.583 -6.088 0.496 1.00 96.75 106 TYR A CA 1
ATOM 850 C C . TYR A 1 106 ? 8.337 -5.933 -0.374 1.00 96.75 106 TYR A C 1
ATOM 852 O O . TYR A 1 106 ? 8.381 -5.263 -1.402 1.00 96.75 106 TYR A O 1
ATOM 860 N N . ALA A 1 107 ? 7.196 -6.455 0.080 1.00 96.62 107 ALA A N 1
ATOM 861 C CA . ALA A 1 107 ? 5.923 -6.270 -0.610 1.00 96.62 107 ALA A CA 1
ATOM 862 C C . ALA A 1 107 ? 5.547 -4.781 -0.762 1.00 96.62 107 ALA A C 1
ATOM 864 O O . ALA A 1 107 ? 5.008 -4.394 -1.796 1.00 96.62 107 ALA A O 1
ATOM 865 N N . GLN A 1 108 ? 5.870 -3.935 0.226 1.00 95.56 108 GLN A N 1
ATOM 866 C CA . GLN A 1 108 ? 5.677 -2.485 0.115 1.00 95.56 108 GLN A CA 1
ATOM 867 C C . GLN A 1 108 ? 6.578 -1.859 -0.957 1.00 95.56 108 GLN A C 1
ATOM 869 O O . GLN A 1 108 ? 6.114 -1.031 -1.730 1.00 95.56 108 GLN A O 1
ATOM 874 N N . GLY A 1 109 ? 7.843 -2.278 -1.045 1.00 95.06 109 GLY A N 1
ATOM 875 C CA . GLY A 1 109 ? 8.767 -1.820 -2.084 1.00 95.06 109 GLY A CA 1
ATOM 876 C C . GLY A 1 109 ? 8.269 -2.132 -3.495 1.00 95.06 109 GLY A C 1
ATOM 877 O O . GLY A 1 109 ? 8.367 -1.290 -4.387 1.00 95.06 109 GLY A O 1
ATOM 878 N N . VAL A 1 110 ? 7.666 -3.310 -3.684 1.00 97.06 110 VAL A N 1
ATOM 879 C CA . VAL A 1 110 ? 6.993 -3.684 -4.938 1.00 97.06 110 VAL A CA 1
ATOM 880 C C . VAL A 1 110 ? 5.820 -2.741 -5.236 1.00 97.06 110 VAL A C 1
ATOM 882 O O . VAL A 1 110 ? 5.764 -2.166 -6.322 1.00 97.06 110 VAL A O 1
ATOM 885 N N . SER A 1 111 ? 4.929 -2.517 -4.264 1.00 96.19 111 SER A N 1
ATOM 886 C CA . SER A 1 111 ? 3.792 -1.594 -4.403 1.00 96.19 111 SER A CA 1
ATOM 887 C C . SER A 1 111 ? 4.233 -0.165 -4.753 1.00 96.19 111 SER A C 1
ATOM 889 O O . SER A 1 111 ? 3.646 0.477 -5.622 1.00 96.19 111 SER A O 1
ATOM 891 N N . ASP A 1 112 ? 5.301 0.337 -4.136 1.00 94.44 112 ASP A N 1
ATOM 892 C CA . ASP A 1 112 ? 5.799 1.691 -4.399 1.00 94.44 112 ASP A CA 1
ATOM 893 C C . ASP A 1 112 ? 6.469 1.798 -5.779 1.00 94.44 112 ASP A C 1
ATOM 895 O O . ASP A 1 112 ? 6.338 2.815 -6.468 1.00 94.44 112 ASP A O 1
ATOM 899 N N . SER A 1 113 ? 7.149 0.733 -6.214 1.00 94.19 113 SER A N 1
ATOM 900 C CA . SER A 1 113 ? 7.697 0.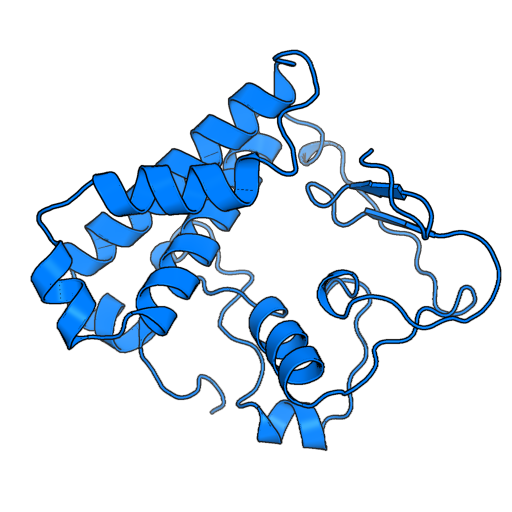588 -7.566 1.00 94.19 113 SER A CA 1
ATOM 901 C C . SER A 1 113 ? 6.588 0.630 -8.620 1.00 94.19 113 SER A C 1
ATOM 903 O O . SER A 1 113 ? 6.679 1.392 -9.584 1.00 94.19 113 SER A O 1
ATOM 905 N N . TYR A 1 114 ? 5.498 -0.102 -8.390 1.00 96.06 114 TYR A N 1
ATOM 906 C CA . TYR A 1 114 ? 4.283 -0.056 -9.201 1.00 96.06 114 TYR A CA 1
ATOM 907 C C . TYR A 1 114 ? 3.697 1.366 -9.290 1.00 96.06 114 TYR A C 1
ATOM 909 O O . TYR A 1 114 ? 3.483 1.888 -10.391 1.00 96.06 114 TYR A O 1
ATOM 917 N N . THR A 1 115 ? 3.508 2.039 -8.149 1.00 94.19 115 THR A N 1
ATOM 918 C CA . THR A 1 115 ? 2.960 3.407 -8.082 1.00 94.19 115 THR A CA 1
ATOM 919 C C . THR A 1 115 ? 3.818 4.402 -8.851 1.00 94.19 115 THR A C 1
ATOM 921 O O . THR A 1 115 ? 3.300 5.234 -9.606 1.00 94.19 115 THR A O 1
ATOM 924 N N . LEU A 1 116 ? 5.143 4.326 -8.685 1.00 90.94 116 LEU A N 1
ATOM 925 C CA . LEU A 1 116 ? 6.072 5.189 -9.405 1.00 90.94 116 LEU A CA 1
ATOM 926 C C . LEU A 1 116 ? 5.952 4.974 -10.913 1.00 90.94 116 LEU A C 1
ATOM 928 O O . LEU A 1 116 ? 5.821 5.955 -11.649 1.00 90.94 116 LEU A O 1
ATOM 932 N N . THR A 1 117 ? 5.970 3.720 -11.368 1.00 91.81 117 THR A N 1
ATOM 933 C CA . THR A 1 117 ? 5.880 3.379 -12.792 1.00 91.81 117 THR A CA 1
ATOM 934 C C . THR A 1 117 ? 4.606 3.939 -13.419 1.00 91.81 117 THR A C 1
ATOM 936 O O . THR A 1 117 ? 4.677 4.587 -14.466 1.00 91.81 117 THR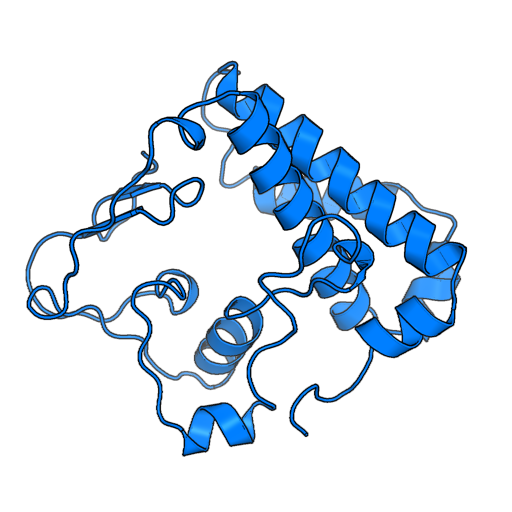 A O 1
ATOM 939 N N . ARG A 1 118 ? 3.454 3.803 -12.751 1.00 93.06 118 ARG A N 1
ATOM 940 C CA . ARG A 1 118 ? 2.187 4.392 -13.221 1.00 93.06 118 ARG A CA 1
ATOM 941 C C . ARG A 1 118 ? 2.230 5.912 -13.289 1.00 93.06 118 ARG A C 1
ATOM 943 O O . ARG A 1 118 ? 1.771 6.490 -14.269 1.00 93.06 118 ARG A O 1
ATOM 950 N N . ARG A 1 119 ? 2.820 6.567 -12.285 1.00 88.69 119 ARG A N 1
ATOM 951 C CA . ARG A 1 119 ? 2.946 8.032 -12.250 1.00 88.69 119 ARG A CA 1
ATOM 952 C C . ARG A 1 119 ? 3.802 8.573 -13.396 1.00 88.69 119 ARG A C 1
ATOM 954 O O . ARG A 1 119 ? 3.519 9.652 -13.906 1.00 88.69 119 ARG A O 1
ATOM 961 N N . ILE A 1 120 ? 4.870 7.867 -13.772 1.00 85.31 120 ILE A N 1
ATOM 962 C CA . ILE A 1 120 ? 5.800 8.334 -14.813 1.00 85.31 120 ILE A CA 1
ATOM 963 C C . ILE A 1 120 ? 5.405 7.877 -16.226 1.00 85.31 120 ILE A C 1
ATOM 965 O O . ILE A 1 120 ? 5.787 8.527 -17.201 1.00 85.31 120 ILE A O 1
ATOM 969 N N . GLY A 1 121 ? 4.653 6.780 -16.341 1.00 84.50 121 GLY A N 1
ATOM 970 C CA . GLY A 1 121 ? 4.158 6.225 -17.598 1.00 84.50 121 GLY A CA 1
ATOM 971 C C . GLY A 1 121 ? 5.237 5.638 -18.523 1.00 84.50 121 GLY A C 1
ATOM 972 O O . GLY A 1 121 ? 6.446 5.758 -18.303 1.00 84.50 121 GLY A O 1
ATOM 973 N N . HIS A 1 122 ? 4.782 5.031 -19.624 1.00 75.44 122 HIS A N 1
ATOM 974 C CA . HIS A 1 122 ? 5.601 4.223 -20.541 1.00 75.44 122 HIS A CA 1
ATOM 975 C C . HIS A 1 122 ? 6.823 4.967 -21.121 1.00 75.44 122 HIS A C 1
ATOM 977 O O . HIS A 1 122 ? 7.954 4.476 -21.090 1.00 75.44 122 HIS A O 1
ATOM 983 N N . ARG A 1 123 ? 6.619 6.195 -21.626 1.00 68.06 123 ARG A N 1
ATOM 984 C CA . ARG A 1 123 ? 7.669 6.987 -22.300 1.00 68.06 123 ARG A CA 1
ATOM 985 C C . ARG A 1 123 ? 8.775 7.426 -21.343 1.00 68.06 123 ARG A C 1
ATOM 987 O O . ARG A 1 123 ? 9.924 7.571 -21.755 1.00 68.06 123 ARG A O 1
ATOM 994 N N . SER A 1 124 ? 8.428 7.674 -20.083 1.00 70.25 124 SER A N 1
ATOM 995 C CA . SER A 1 124 ? 9.391 8.117 -19.082 1.00 70.25 124 SER A CA 1
ATOM 996 C C . SER A 1 124 ? 10.119 6.947 -18.430 1.00 70.25 124 SER A C 1
ATOM 998 O O . SER A 1 124 ? 11.296 7.097 -18.114 1.00 70.25 124 SER A O 1
ATOM 1000 N N . TYR A 1 125 ? 9.461 5.791 -18.293 1.00 70.94 125 TYR A N 1
ATOM 1001 C CA . TYR A 1 125 ? 10.079 4.562 -17.794 1.00 70.94 125 TYR A CA 1
ATOM 1002 C C . TYR A 1 125 ? 11.234 4.109 -18.703 1.00 70.94 125 TYR A C 1
ATOM 1004 O O . TYR A 1 125 ? 12.379 4.046 -18.264 1.00 70.94 125 TYR A O 1
ATOM 1012 N N . ARG A 1 126 ? 10.986 3.961 -20.014 1.00 67.12 126 ARG A N 1
ATOM 1013 C CA . ARG A 1 126 ? 12.021 3.544 -20.985 1.00 67.12 126 ARG A CA 1
ATOM 1014 C C . ARG A 1 126 ? 13.202 4.514 -21.100 1.00 67.12 126 ARG A C 1
ATOM 1016 O O . ARG A 1 126 ? 14.326 4.089 -21.333 1.00 67.12 126 ARG A O 1
ATOM 1023 N N . LYS A 1 127 ? 12.974 5.818 -20.901 1.00 63.19 127 LYS A N 1
ATOM 1024 C CA . LYS A 1 127 ? 14.052 6.826 -20.851 1.00 63.19 127 LYS A CA 1
ATOM 1025 C C . LYS A 1 127 ? 14.873 6.770 -19.551 1.00 63.19 127 LYS A C 1
ATOM 1027 O O . LYS A 1 127 ? 15.983 7.294 -19.524 1.00 63.19 127 LYS A O 1
ATOM 1032 N N . ARG A 1 128 ? 14.335 6.175 -18.478 1.00 60.97 128 ARG A N 1
ATOM 1033 C CA . ARG A 1 128 ? 14.917 6.131 -17.124 1.00 60.97 128 ARG A CA 1
ATOM 1034 C C . ARG A 1 128 ? 15.637 4.838 -16.763 1.00 60.97 128 ARG A C 1
ATOM 1036 O O . ARG A 1 128 ? 16.222 4.817 -15.682 1.00 60.97 128 ARG A O 1
ATOM 1043 N N . LEU A 1 129 ? 15.711 3.860 -17.671 1.00 55.69 129 LEU A N 1
ATOM 1044 C CA . LEU A 1 129 ? 16.473 2.605 -17.523 1.00 55.69 129 LEU A CA 1
ATOM 1045 C C . LEU A 1 129 ? 17.937 2.813 -17.051 1.00 55.69 129 LEU A C 1
ATOM 1047 O O . LEU A 1 129 ? 18.620 1.871 -16.675 1.00 55.69 129 LEU A O 1
ATOM 1051 N N . ARG A 1 130 ? 18.437 4.062 -17.042 1.00 50.56 130 ARG A N 1
ATOM 1052 C CA . ARG A 1 130 ? 19.814 4.425 -16.706 1.00 50.56 130 ARG A CA 1
ATOM 1053 C C . ARG A 1 130 ? 20.055 5.182 -15.389 1.00 50.56 130 ARG A C 1
ATOM 1055 O O . ARG A 1 130 ? 21.219 5.315 -15.036 1.00 50.56 130 ARG A O 1
ATOM 1062 N N . ASN A 1 131 ? 19.054 5.676 -14.640 1.00 50.38 131 ASN A N 1
ATOM 1063 C CA . ASN A 1 131 ? 19.333 6.588 -13.504 1.00 50.38 131 ASN A CA 1
ATOM 1064 C C . ASN A 1 131 ? 18.726 6.175 -12.148 1.00 50.38 131 ASN A C 1
ATOM 1066 O O . ASN A 1 131 ? 17.624 6.586 -11.775 1.00 50.38 131 ASN A O 1
ATOM 1070 N N . ARG A 1 132 ? 19.567 5.515 -11.337 1.00 54.75 132 ARG A N 1
ATOM 1071 C CA . ARG A 1 132 ? 19.429 5.244 -9.887 1.00 54.75 132 ARG A CA 1
ATOM 1072 C C . ARG A 1 132 ? 19.138 6.486 -9.011 1.00 54.75 132 ARG A C 1
ATOM 1074 O O . ARG A 1 132 ? 18.772 6.353 -7.850 1.00 54.75 132 ARG A O 1
ATOM 1081 N N . LEU A 1 133 ? 19.256 7.702 -9.550 1.00 53.34 133 LEU A N 1
ATOM 1082 C CA . LEU A 1 133 ? 19.052 8.974 -8.834 1.00 53.34 133 LEU A CA 1
ATOM 1083 C C . LEU A 1 133 ? 17.583 9.259 -8.469 1.00 53.34 133 LEU A C 1
ATOM 1085 O O . LEU A 1 133 ? 17.310 9.867 -7.435 1.00 53.34 133 LEU A O 1
ATOM 1089 N N . HIS A 1 134 ? 16.617 8.792 -9.269 1.00 54.84 134 HIS A N 1
ATOM 1090 C CA . HIS A 1 134 ? 15.193 8.966 -8.943 1.00 54.84 134 HIS A CA 1
ATOM 1091 C C . HIS A 1 134 ? 14.763 8.136 -7.729 1.00 54.84 134 HIS A C 1
ATOM 1093 O O . HIS A 1 134 ? 13.892 8.565 -6.973 1.00 54.84 134 HIS A O 1
ATOM 1099 N N . HIS A 1 135 ? 15.411 6.987 -7.531 1.00 54.62 135 HIS A N 1
ATOM 1100 C CA . HIS A 1 135 ? 15.211 6.111 -6.386 1.00 54.62 135 HIS A CA 1
ATOM 1101 C C . HIS A 1 135 ? 15.635 6.805 -5.081 1.00 54.62 135 HIS A C 1
ATOM 1103 O O . HIS A 1 135 ? 14.843 6.885 -4.146 1.00 54.62 135 HIS A O 1
ATOM 1109 N N . ALA A 1 136 ? 16.819 7.427 -5.059 1.00 56.62 136 ALA A N 1
ATOM 1110 C CA . ALA A 1 136 ? 17.289 8.197 -3.907 1.00 56.62 136 ALA A CA 1
ATOM 1111 C C . ALA A 1 136 ? 16.377 9.395 -3.580 1.00 56.62 136 ALA A C 1
ATOM 1113 O O . ALA A 1 136 ? 16.098 9.645 -2.414 1.00 56.62 136 ALA A O 1
ATOM 1114 N N . ALA A 1 137 ? 15.859 10.107 -4.588 1.00 58.84 137 ALA A N 1
ATOM 1115 C CA . ALA A 1 137 ? 14.992 11.271 -4.379 1.00 58.84 137 ALA A CA 1
ATOM 1116 C C . ALA A 1 137 ? 13.562 10.917 -3.921 1.00 58.84 137 ALA A C 1
ATOM 1118 O O . ALA A 1 137 ? 12.981 11.646 -3.115 1.00 58.84 137 ALA A O 1
ATOM 1119 N N . PHE A 1 138 ? 12.979 9.823 -4.428 1.00 58.31 138 PHE A N 1
ATOM 1120 C CA . PHE A 1 138 ? 11.680 9.323 -3.960 1.00 58.31 138 PHE A CA 1
ATOM 1121 C C . PHE A 1 138 ? 11.781 8.818 -2.520 1.00 58.31 138 PHE A C 1
ATOM 1123 O O . PHE A 1 138 ? 11.006 9.257 -1.669 1.00 58.31 138 PHE A O 1
ATOM 1130 N N . LEU A 1 139 ? 12.796 7.992 -2.235 1.00 57.62 139 LEU A N 1
ATOM 1131 C CA . LEU A 1 139 ? 13.076 7.537 -0.879 1.00 57.62 139 LEU A CA 1
ATOM 1132 C C . LEU A 1 139 ? 13.329 8.722 0.050 1.00 57.62 139 LEU A C 1
ATOM 1134 O O . LEU A 1 139 ? 12.674 8.797 1.076 1.00 57.62 139 LEU A O 1
ATOM 1138 N N . ALA A 1 140 ? 14.170 9.690 -0.328 1.00 56.09 140 ALA A N 1
ATOM 1139 C CA . ALA A 1 140 ? 14.447 10.882 0.478 1.00 56.09 140 ALA A CA 1
ATOM 1140 C C . ALA A 1 140 ? 13.181 11.689 0.818 1.00 56.09 140 ALA A C 1
ATOM 1142 O O . ALA A 1 140 ? 13.049 12.175 1.938 1.00 56.09 140 ALA A O 1
ATOM 1143 N N . ARG A 1 141 ? 12.224 11.815 -0.110 1.00 55.12 141 ARG A N 1
ATOM 1144 C CA . ARG A 1 141 ? 10.967 12.548 0.125 1.00 55.12 141 ARG A CA 1
ATOM 1145 C C . ARG A 1 141 ? 10.022 11.836 1.093 1.00 55.12 141 ARG A C 1
ATOM 1147 O O . ARG A 1 141 ? 9.468 12.495 1.965 1.00 55.12 141 ARG A O 1
ATOM 1154 N N . GLU A 1 142 ? 9.877 10.519 0.978 1.00 51.41 142 GLU A N 1
ATOM 1155 C CA . GLU A 1 142 ? 9.151 9.696 1.963 1.00 51.41 142 GLU A CA 1
ATOM 1156 C C . GLU A 1 142 ? 9.908 9.633 3.315 1.00 51.41 142 GLU A C 1
ATOM 1158 O O . GLU A 1 142 ? 9.310 9.519 4.386 1.00 51.41 142 GLU A O 1
ATOM 1163 N N . TRP A 1 143 ? 11.239 9.779 3.284 1.00 50.34 143 TRP A N 1
ATOM 1164 C CA . TRP A 1 143 ? 12.140 9.688 4.437 1.00 50.34 143 TRP A CA 1
ATOM 1165 C C . TRP A 1 143 ? 12.273 10.949 5.288 1.00 50.34 143 TRP A C 1
ATOM 1167 O O . TRP A 1 143 ? 12.419 10.821 6.503 1.00 50.34 143 TRP A O 1
ATOM 1177 N N . ILE A 1 144 ? 12.230 12.155 4.712 1.00 44.53 144 ILE A N 1
ATOM 1178 C CA . ILE A 1 144 ? 12.380 13.410 5.480 1.00 44.53 144 ILE A CA 1
ATOM 1179 C C . ILE A 1 144 ? 11.292 13.531 6.564 1.00 44.53 144 ILE A C 1
ATOM 1181 O O . ILE A 1 144 ? 11.545 14.092 7.628 1.00 44.53 144 ILE A O 1
ATOM 1185 N N . GLY A 1 145 ? 10.117 12.925 6.359 1.00 44.31 145 GLY A N 1
ATOM 1186 C CA . GLY A 1 145 ? 9.065 12.844 7.379 1.00 44.31 145 GLY A CA 1
ATOM 1187 C C . GLY A 1 145 ? 9.333 11.846 8.518 1.00 44.31 145 GLY A C 1
ATOM 1188 O O . GLY A 1 145 ? 8.669 11.917 9.549 1.00 44.31 145 GLY A O 1
ATOM 1189 N N . SER A 1 146 ? 10.295 10.930 8.355 1.00 45.62 146 SER A N 1
ATOM 1190 C CA . SER A 1 146 ? 10.546 9.790 9.257 1.00 45.62 146 SER A CA 1
ATOM 1191 C C . SER A 1 146 ? 11.905 9.846 9.978 1.00 45.62 146 SER A C 1
ATOM 1193 O O . SER A 1 146 ? 12.081 9.192 11.002 1.00 45.62 146 SER A O 1
ATOM 1195 N N . ALA A 1 147 ? 12.864 10.633 9.480 1.00 42.69 147 ALA A N 1
ATOM 1196 C CA . ALA A 1 147 ? 14.280 10.596 9.874 1.00 42.69 147 ALA A CA 1
ATOM 1197 C C . ALA A 1 147 ? 14.666 11.440 11.113 1.00 42.69 147 ALA A C 1
ATOM 1199 O O . ALA A 1 147 ? 15.809 11.875 11.232 1.00 42.69 147 ALA A O 1
ATOM 1200 N N . ARG A 1 148 ? 13.749 11.680 12.059 1.00 43.81 148 ARG A N 1
ATOM 1201 C CA . ARG A 1 148 ? 14.081 12.283 13.371 1.00 43.81 148 ARG A CA 1
ATOM 1202 C C . ARG A 1 148 ? 14.076 11.240 14.496 1.00 43.81 148 ARG A C 1
ATOM 1204 O O . ARG A 1 148 ? 13.438 11.441 15.524 1.00 43.81 148 ARG A O 1
ATOM 1211 N N . GLY A 1 149 ? 14.764 10.116 14.299 1.00 45.69 149 GLY A N 1
ATOM 1212 C CA . GLY A 1 149 ? 14.899 9.063 15.310 1.00 45.69 149 GLY A CA 1
ATOM 1213 C C . GLY A 1 149 ? 16.073 8.129 15.016 1.00 45.69 149 GLY A C 1
ATOM 1214 O O . GLY A 1 149 ? 16.387 7.890 13.854 1.00 45.69 149 GLY A O 1
ATOM 1215 N N . SER A 1 150 ? 16.731 7.652 16.073 1.00 48.75 150 SER A N 1
ATOM 1216 C CA . SER A 1 150 ? 17.889 6.749 16.056 1.00 48.75 150 SER A CA 1
ATOM 1217 C C . SER A 1 150 ? 17.677 5.499 15.186 1.00 48.75 150 SER A C 1
ATOM 1219 O O . SER A 1 150 ? 16.553 5.019 15.042 1.00 48.75 150 SER A O 1
ATOM 1221 N N . GLU A 1 151 ? 18.760 4.960 14.607 1.00 61.31 151 GLU A N 1
ATOM 1222 C CA . GLU A 1 151 ? 18.733 3.735 13.793 1.00 61.31 151 GLU A CA 1
ATOM 1223 C C . GLU A 1 151 ? 18.381 2.498 14.635 1.00 61.31 151 GLU A C 1
ATOM 1225 O O . GLU A 1 151 ? 19.243 1.725 15.046 1.00 61.31 151 GLU A O 1
ATOM 1230 N N . ASP A 1 152 ? 17.094 2.296 14.904 1.00 78.62 152 ASP A N 1
ATOM 1231 C CA . ASP A 1 152 ? 16.617 1.070 15.529 1.00 78.62 152 ASP A CA 1
ATOM 1232 C C . ASP A 1 152 ? 16.708 -0.122 14.535 1.00 78.62 152 ASP A C 1
ATOM 1234 O O . ASP A 1 152 ? 16.483 0.045 13.324 1.00 78.62 152 ASP A O 1
ATOM 1238 N N . PRO A 1 153 ? 17.008 -1.346 15.016 1.00 83.38 153 PRO A N 1
ATOM 1239 C CA . PRO A 1 153 ? 17.100 -2.545 14.181 1.00 83.38 153 PRO A CA 1
ATOM 1240 C C . PRO A 1 153 ? 15.865 -2.820 13.308 1.00 83.38 153 PRO A C 1
ATOM 1242 O O . PRO A 1 153 ? 16.016 -3.293 12.174 1.00 83.38 153 PRO A O 1
ATOM 1245 N N . VAL A 1 154 ? 14.653 -2.496 13.785 1.00 87.56 154 VAL A N 1
ATOM 1246 C CA . VAL A 1 154 ? 13.409 -2.640 13.003 1.00 87.56 154 VAL A CA 1
ATOM 1247 C C . VAL A 1 154 ? 13.468 -1.766 11.759 1.00 87.56 154 VAL A C 1
ATOM 1249 O O . VAL A 1 154 ? 13.242 -2.246 10.645 1.00 87.56 154 VAL A O 1
ATOM 1252 N N . SER A 1 155 ? 13.837 -0.502 11.927 1.00 85.19 155 SER A N 1
ATOM 1253 C CA . SER A 1 155 ? 13.955 0.466 10.839 1.00 85.19 155 SER A CA 1
ATOM 1254 C C . SER A 1 155 ? 14.965 0.017 9.776 1.00 85.19 155 SER A C 1
ATOM 1256 O O . SER A 1 155 ? 14.713 0.156 8.575 1.00 85.19 155 SER A O 1
ATOM 1258 N N . GLY A 1 156 ? 16.079 -0.593 10.195 1.00 86.88 156 GLY A N 1
ATOM 1259 C CA . GLY A 1 156 ? 17.068 -1.181 9.289 1.00 86.88 156 GLY A CA 1
ATOM 1260 C C . GLY A 1 156 ? 16.518 -2.342 8.452 1.00 86.88 156 GLY A C 1
ATOM 1261 O O . GLY A 1 156 ? 16.744 -2.394 7.241 1.00 86.88 156 GLY A O 1
ATOM 1262 N N . ILE A 1 157 ? 15.764 -3.259 9.066 1.00 92.19 157 ILE A N 1
ATOM 1263 C CA . ILE A 1 157 ? 15.157 -4.406 8.368 1.00 92.19 157 ILE A CA 1
ATOM 1264 C C . ILE A 1 157 ? 14.088 -3.954 7.374 1.00 92.19 157 ILE A C 1
ATOM 1266 O O . ILE A 1 157 ? 14.082 -4.424 6.234 1.00 92.19 157 ILE A O 1
ATOM 1270 N N . LEU A 1 158 ? 13.228 -3.016 7.776 1.00 90.75 158 LEU A N 1
ATOM 1271 C CA . LEU A 1 158 ? 12.198 -2.459 6.901 1.00 90.75 158 LEU A CA 1
ATOM 1272 C C . LEU A 1 158 ? 12.823 -1.782 5.676 1.00 90.75 158 LEU A C 1
ATOM 1274 O O . LEU A 1 158 ? 12.405 -2.041 4.551 1.00 90.75 158 LEU A O 1
ATOM 1278 N N . ARG A 1 159 ? 13.877 -0.980 5.872 1.00 87.31 159 ARG A N 1
ATOM 1279 C CA . ARG A 1 159 ? 14.607 -0.323 4.778 1.00 87.31 159 ARG A CA 1
ATOM 1280 C C . ARG A 1 159 ? 15.193 -1.333 3.792 1.00 87.31 159 ARG A C 1
ATOM 1282 O O . ARG A 1 159 ? 15.010 -1.174 2.588 1.00 87.31 159 ARG A O 1
ATOM 1289 N N . ARG A 1 160 ? 15.874 -2.374 4.284 1.00 89.88 160 ARG A N 1
ATOM 1290 C CA . ARG A 1 160 ? 16.466 -3.406 3.415 1.00 89.88 160 ARG A CA 1
ATOM 1291 C C . ARG A 1 160 ? 15.406 -4.184 2.641 1.00 89.88 160 ARG A C 1
ATOM 1293 O O . ARG A 1 160 ? 15.594 -4.420 1.452 1.00 89.88 160 ARG A O 1
ATOM 1300 N N . GLY A 1 161 ? 14.313 -4.572 3.302 1.00 95.12 161 GLY A N 1
ATOM 1301 C CA . GLY A 1 161 ? 13.205 -5.277 2.657 1.00 95.12 161 GLY A CA 1
ATOM 1302 C C . GLY A 1 161 ? 12.587 -4.438 1.549 1.00 95.12 161 GLY A C 1
ATOM 1303 O O . GLY A 1 161 ? 12.524 -4.884 0.408 1.00 95.12 161 GLY A O 1
ATOM 1304 N N . HIS A 1 162 ? 12.218 -3.196 1.867 1.00 94.94 162 HIS A N 1
ATOM 1305 C CA . HIS A 1 162 ? 11.641 -2.249 0.913 1.00 94.94 162 HIS A CA 1
ATOM 1306 C C . HIS A 1 162 ? 12.525 -2.033 -0.316 1.00 94.94 162 HIS A C 1
ATOM 1308 O O . HIS A 1 162 ? 12.062 -2.232 -1.438 1.00 94.94 162 HIS A O 1
ATOM 1314 N N . PHE A 1 163 ? 13.807 -1.720 -0.111 1.00 91.00 163 PHE A N 1
ATOM 1315 C CA . PHE A 1 163 ? 14.759 -1.530 -1.205 1.00 91.00 163 PHE A CA 1
ATOM 1316 C C . PHE A 1 163 ? 14.834 -2.763 -2.116 1.00 91.00 163 PHE A C 1
ATOM 1318 O O . PHE A 1 163 ? 14.720 -2.639 -3.336 1.00 91.00 163 PHE A O 1
ATOM 1325 N N . ALA A 1 164 ? 14.958 -3.956 -1.526 1.00 93.81 164 ALA A N 1
ATOM 1326 C CA . ALA A 1 164 ? 15.049 -5.205 -2.275 1.00 93.81 164 ALA A CA 1
ATOM 1327 C C . ALA A 1 164 ? 13.781 -5.492 -3.098 1.00 93.81 164 ALA A C 1
ATOM 1329 O O . ALA A 1 164 ? 13.885 -5.893 -4.255 1.00 93.81 164 ALA A O 1
ATOM 1330 N N . GLY A 1 165 ? 12.593 -5.253 -2.534 1.00 96.12 165 GLY A N 1
ATOM 1331 C CA . GLY A 1 165 ? 11.326 -5.444 -3.245 1.00 96.12 165 GLY A CA 1
ATOM 1332 C C . GLY A 1 165 ? 11.132 -4.457 -4.393 1.00 96.12 165 GLY A C 1
ATOM 1333 O O . GLY A 1 165 ? 10.679 -4.830 -5.476 1.00 96.12 165 GLY A O 1
ATOM 1334 N N . PHE A 1 166 ? 11.538 -3.205 -4.188 1.00 94.62 166 PHE A N 1
ATOM 1335 C CA . PHE A 1 166 ? 11.496 -2.186 -5.228 1.00 94.62 166 PHE A CA 1
ATOM 1336 C C . PHE A 1 166 ? 12.415 -2.540 -6.405 1.00 94.62 166 PHE A C 1
ATOM 1338 O O . PHE A 1 166 ? 11.967 -2.517 -7.555 1.00 94.62 166 PHE A O 1
ATOM 1345 N N . GLU A 1 167 ? 13.682 -2.881 -6.126 1.00 92.06 167 GLU A N 1
ATOM 1346 C CA . GLU A 1 167 ? 14.648 -3.293 -7.153 1.00 92.06 167 GLU A CA 1
ATOM 1347 C C . GLU A 1 167 ? 14.182 -4.538 -7.905 1.00 92.06 167 GLU A C 1
ATOM 1349 O O . GLU A 1 167 ? 14.258 -4.563 -9.132 1.00 92.06 167 GLU A O 1
ATOM 1354 N N . PHE A 1 168 ? 13.675 -5.544 -7.188 1.00 96.00 168 PHE A N 1
ATOM 1355 C CA . PHE A 1 168 ? 13.104 -6.744 -7.794 1.00 96.00 168 PHE A CA 1
ATOM 1356 C C . PHE A 1 168 ? 12.018 -6.400 -8.813 1.00 96.00 168 PHE A C 1
ATOM 1358 O O . PHE A 1 168 ? 12.075 -6.871 -9.945 1.00 96.00 168 PHE A O 1
ATOM 1365 N N . HIS A 1 169 ? 11.058 -5.551 -8.440 1.00 95.62 169 HIS A N 1
ATOM 1366 C CA . HIS A 1 169 ? 9.949 -5.209 -9.326 1.00 95.62 169 HIS A CA 1
ATOM 1367 C C . HIS A 1 169 ? 10.406 -4.415 -10.559 1.00 95.62 169 HIS A C 1
ATOM 1369 O O . HIS A 1 169 ? 9.933 -4.683 -11.659 1.00 95.62 169 HIS A O 1
ATOM 1375 N N . GLN A 1 170 ? 11.354 -3.478 -10.407 1.00 92.06 170 GLN A N 1
ATOM 1376 C CA . GLN A 1 170 ? 11.925 -2.747 -11.551 1.00 92.06 170 GLN A CA 1
ATOM 1377 C C . GLN A 1 170 ? 12.655 -3.697 -12.513 1.00 92.06 170 GLN A C 1
ATOM 1379 O O . GLN A 1 170 ? 12.367 -3.681 -13.704 1.00 92.06 170 GLN A O 1
ATOM 1384 N N . ARG A 1 171 ? 13.520 -4.588 -12.001 1.00 92.31 171 ARG A N 1
ATOM 1385 C CA . ARG A 1 171 ? 14.206 -5.590 -12.840 1.00 92.31 171 ARG A CA 1
ATOM 1386 C C . ARG A 1 171 ? 13.216 -6.512 -13.546 1.00 92.31 171 ARG A C 1
ATOM 1388 O O . ARG A 1 171 ? 13.350 -6.737 -14.740 1.00 92.31 171 ARG A O 1
ATOM 1395 N N . ALA A 1 172 ? 12.181 -6.971 -12.842 1.00 95.06 172 ALA A N 1
ATOM 1396 C CA . ALA A 1 172 ? 11.145 -7.810 -13.435 1.00 95.06 172 ALA A CA 1
ATOM 1397 C C . ALA A 1 172 ? 10.410 -7.108 -14.592 1.00 95.06 172 ALA A C 1
ATOM 1399 O O . ALA A 1 172 ? 10.074 -7.761 -15.572 1.00 95.06 172 ALA A O 1
ATOM 1400 N N . MET A 1 173 ? 10.168 -5.795 -14.503 1.00 94.00 173 MET A N 1
ATOM 1401 C CA . MET A 1 173 ? 9.573 -5.013 -15.599 1.00 94.00 173 MET A CA 1
ATOM 1402 C C . MET A 1 173 ? 10.547 -4.764 -16.758 1.00 94.00 173 MET A C 1
ATOM 1404 O O . MET A 1 173 ? 10.108 -4.629 -17.899 1.00 94.00 173 MET A O 1
ATOM 1408 N N . ASP A 1 174 ? 11.849 -4.680 -16.478 1.00 89.25 174 ASP A N 1
ATOM 1409 C CA . ASP A 1 174 ? 12.884 -4.533 -17.507 1.00 89.25 174 ASP A CA 1
ATOM 1410 C C . ASP A 1 174 ? 13.073 -5.834 -18.304 1.00 89.25 174 ASP A C 1
ATOM 1412 O O . ASP A 1 174 ? 13.285 -5.795 -19.516 1.00 89.25 174 ASP A O 1
ATOM 1416 N N . GLU A 1 175 ? 12.965 -6.980 -17.628 1.00 92.75 175 GLU A N 1
ATOM 1417 C CA . GLU A 1 175 ? 13.086 -8.322 -18.208 1.00 92.75 175 GLU A CA 1
ATOM 1418 C C . GLU A 1 175 ? 11.801 -8.784 -18.917 1.00 92.75 175 GLU A C 1
ATOM 1420 O O . GLU A 1 175 ? 11.875 -9.485 -19.926 1.00 92.75 175 GLU A O 1
ATOM 1425 N N . ASP A 1 176 ? 10.626 -8.389 -18.415 1.00 94.69 176 ASP A N 1
ATOM 1426 C CA . ASP A 1 176 ? 9.317 -8.799 -18.931 1.00 94.69 176 ASP A CA 1
ATOM 1427 C C . ASP A 1 176 ? 8.459 -7.577 -19.321 1.00 94.69 176 ASP A C 1
ATOM 1429 O O . ASP A 1 176 ? 7.756 -7.001 -18.480 1.00 94.69 176 ASP A O 1
ATOM 1433 N N . PRO A 1 177 ? 8.447 -7.183 -20.610 1.00 90.75 177 PRO A N 1
ATOM 1434 C CA . PRO A 1 177 ? 7.619 -6.080 -21.092 1.00 90.75 177 PRO A CA 1
ATOM 1435 C C . PRO A 1 177 ? 6.118 -6.266 -20.833 1.00 90.75 177 PRO A C 1
ATOM 1437 O O . PRO A 1 177 ? 5.415 -5.272 -20.645 1.00 90.75 177 PRO A O 1
ATOM 1440 N N . ALA A 1 178 ? 5.623 -7.508 -20.767 1.00 95.88 178 ALA A N 1
ATOM 1441 C CA . ALA A 1 178 ? 4.217 -7.769 -20.464 1.00 95.88 178 ALA A CA 1
ATOM 1442 C C . ALA A 1 178 ? 3.882 -7.409 -19.009 1.00 95.88 178 ALA A C 1
ATOM 1444 O O . ALA A 1 178 ? 2.751 -7.019 -18.709 1.00 95.88 178 ALA A O 1
ATOM 1445 N N . LEU A 1 179 ? 4.862 -7.461 -18.097 1.00 96.38 179 LEU A N 1
ATOM 1446 C CA . LEU A 1 179 ? 4.679 -6.954 -16.741 1.00 96.38 179 LEU A CA 1
ATOM 1447 C C . LEU A 1 179 ? 4.541 -5.427 -16.731 1.00 96.38 179 LEU A C 1
ATOM 1449 O O . LEU A 1 179 ? 3.686 -4.900 -16.023 1.00 96.38 179 LEU A O 1
ATOM 1453 N N . LEU A 1 180 ? 5.320 -4.700 -17.534 1.00 94.06 180 LEU A N 1
ATOM 1454 C CA . LEU A 1 180 ? 5.156 -3.247 -17.649 1.00 94.06 180 LEU A CA 1
ATOM 1455 C C . LEU A 1 180 ? 3.764 -2.882 -18.192 1.00 94.06 180 LEU A C 1
ATOM 1457 O O . LEU A 1 180 ? 3.118 -1.968 -17.677 1.00 94.06 180 LEU A O 1
ATOM 1461 N N . GLU A 1 181 ? 3.281 -3.606 -19.202 1.00 95.06 181 GLU A N 1
ATOM 1462 C CA . GLU A 1 181 ? 1.922 -3.441 -19.730 1.00 95.06 181 GLU A CA 1
ATOM 1463 C C . GLU A 1 181 ? 0.860 -3.747 -18.670 1.00 95.06 181 GLU A C 1
ATOM 1465 O O . GLU A 1 181 ? -0.091 -2.977 -18.505 1.00 95.06 181 GLU A O 1
ATOM 1470 N N . TRP A 1 182 ? 1.058 -4.815 -17.890 1.00 96.31 182 TRP A N 1
ATOM 1471 C CA . TRP A 1 182 ? 0.216 -5.131 -16.741 1.00 96.31 182 TRP A CA 1
ATOM 1472 C C . TRP A 1 182 ? 0.170 -3.977 -15.744 1.00 96.31 182 TRP A C 1
ATOM 1474 O O . TRP A 1 182 ? -0.922 -3.576 -15.354 1.00 96.31 182 TRP A O 1
ATOM 1484 N N . VAL A 1 183 ? 1.316 -3.410 -15.358 1.00 96.00 183 VAL A N 1
ATOM 1485 C CA . VAL A 1 183 ? 1.414 -2.292 -14.402 1.00 96.00 183 VAL A CA 1
ATOM 1486 C C . VAL A 1 183 ? 0.745 -1.026 -14.930 1.00 96.00 183 VAL A C 1
ATOM 1488 O O . VAL A 1 183 ? 0.167 -0.270 -14.152 1.00 96.00 183 VAL A O 1
ATOM 1491 N N . LEU A 1 184 ? 0.801 -0.772 -16.238 1.00 94.44 184 LEU A N 1
ATOM 1492 C CA . LEU A 1 184 ? 0.241 0.429 -16.869 1.00 94.44 184 LEU A CA 1
ATOM 1493 C C . LEU A 1 184 ? -1.217 0.276 -17.312 1.00 94.44 184 LEU A C 1
ATOM 1495 O O . LEU A 1 184 ? -1.794 1.219 -17.858 1.00 94.44 184 LEU A O 1
ATOM 1499 N N . LYS A 1 185 ? -1.835 -0.877 -17.047 1.00 93.69 185 LYS A N 1
ATOM 1500 C CA . LYS A 1 185 ? -3.231 -1.141 -17.386 1.00 93.69 185 LYS A CA 1
ATOM 1501 C C . LYS A 1 185 ? -4.154 -0.056 -16.806 1.00 93.69 185 LYS A C 1
ATOM 1503 O O . LYS A 1 185 ? -4.026 0.288 -15.629 1.00 93.69 185 LYS A O 1
ATOM 1508 N N . PRO A 1 186 ? -5.103 0.499 -17.578 1.00 90.56 186 PRO A N 1
ATOM 1509 C CA . PRO A 1 186 ? -5.960 1.578 -17.084 1.00 90.56 186 PRO A CA 1
ATOM 1510 C C . PRO A 1 186 ? -6.877 1.133 -15.935 1.00 90.56 186 PRO A C 1
ATOM 1512 O O . PRO A 1 186 ? -7.165 1.935 -15.053 1.00 90.56 186 PRO A O 1
ATOM 1515 N N . SER A 1 187 ? -7.305 -0.134 -15.926 1.00 90.62 187 SER A N 1
ATOM 15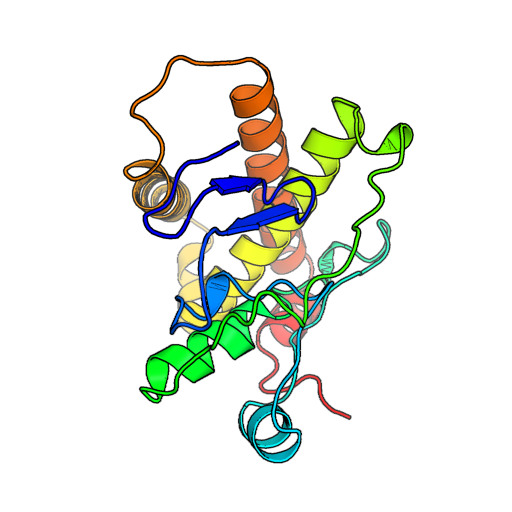16 C CA . SER A 1 187 ? -8.197 -0.718 -14.918 1.00 90.62 187 SER A CA 1
ATOM 1517 C C . SER A 1 187 ? -7.951 -2.223 -14.763 1.00 90.62 187 SER A C 1
ATOM 1519 O O . SER A 1 187 ? -7.572 -2.894 -15.727 1.00 90.62 187 SER A O 1
ATOM 1521 N N . TYR A 1 188 ? -8.207 -2.746 -13.561 1.00 91.88 188 TYR A N 1
ATOM 1522 C CA . TYR A 1 188 ? -8.175 -4.181 -13.235 1.00 91.88 188 TYR A CA 1
ATOM 1523 C C . TYR A 1 188 ? -9.557 -4.747 -12.907 1.00 91.88 188 TYR A C 1
ATOM 1525 O O . TYR A 1 188 ? -9.671 -5.933 -12.602 1.00 91.88 188 TYR A O 1
ATOM 1533 N N . LEU A 1 189 ? -10.603 -3.917 -12.971 1.00 88.25 189 LEU A N 1
ATOM 1534 C CA . LEU A 1 189 ? -11.966 -4.425 -12.927 1.00 88.25 189 LEU A CA 1
ATOM 1535 C C . LEU A 1 189 ? -12.225 -5.305 -14.164 1.00 88.25 189 LEU A C 1
ATOM 1537 O O . LEU A 1 189 ? -11.789 -4.925 -15.256 1.00 88.25 189 LEU A O 1
ATOM 1541 N N . PRO A 1 190 ? -12.894 -6.457 -13.988 1.00 75.12 190 PRO A N 1
ATOM 1542 C CA . PRO A 1 190 ? -13.358 -7.280 -15.097 1.00 75.12 190 PRO A CA 1
ATOM 1543 C C . PRO A 1 190 ? -14.445 -6.577 -15.917 1.00 75.12 190 PRO A C 1
ATOM 1545 O O . PRO A 1 190 ? -15.172 -5.721 -15.351 1.00 75.12 190 PRO A O 1
#

Radius of gyration: 17.38 Å; chains: 1; bounding box: 40×33×43 Å

Secondary structure (DSSP, 8-state):
-EEETTEEEEGGGTEEEE-SS-EEE-GGG--GGG----HHHHHHTT-PPS----GGGGGG---TTHHHHHHHHHTT--EEE-GGG-------GGGSSHHHHHHHHHHHHHHHHHHHHHHHHHHHHHHHTT-THHHHHHHHHHHHTT-SS---HHHHHHHHHHHHHHHHHHHHHHH-HHHHHHHH-S----

Foldseek 3Di:
DDQDPQGDDDVLQLDDDGDDFKDWDQLVNQDPVQDDDDPVLCVVLQHFQADDDDPVCLLLHAQGCVSVSVVCVVVVHTDMDGPVSDDDRDDDPVSVDLVNLLQSLLSVLSHVLLVVDQVQDDVRLVVCPPDPPVVVVVCVVVCVVPPPDDPDPSNVSSVNSNVNSNVVSSVVCVVDVVSSVSSNPSHPDD

pLDDT: mean 87.91, std 14.7, range [42.69, 97.62]

Sequence (190 aa):
WRPTEYGRVMGQYSLIDFRGGPREIPPRFVFGCNFSIRKGFLRQVGGFHPDGEPEHRLRFRGDGETSVSDAVSARGMKALFHPDASVLHTVTSGRLSWQYLYKRAYAQGVSDSYTLTRRIGHRSYRKRLRNRLHHAAFLAREWIGSARGSEDPVSGILRRGHFAGFEFHQRAMDEDPALLEWVLKPSYLP